Protein AF-A0A521QJ01-F1 (afdb_monomer_lite)

Radius of gyration: 30.46 Å; chains: 1; bounding box: 70×75×86 Å

Secondary structure (DSSP, 8-state):
--------HHHHHHHHHHS-HHHHHHTTTS-HHHHHHHHHHTT---PPTTHHHHHHTTPPPPPPPP----PPPPP------------------------------------------PPPP-----------PPPTT-EEEEEEEEEEEEEEEEEEE---TTTS-SSEEEEEEEEEEEEE--SGGGTT-EEEEEEEEE-HHHHHTTSSS--S-SEEEEE-TTT--EEEEEEEETTTHHHHHHHHHTT---EEEEEEE--BTTEEEEEEEEEESS-GGGGGG--

Sequence (283 aa):
MSARRELTRRALYDLVWSKPMRDAAADVGISDVGLKKRCRSQAVPVPPQGYWNKVHAGHRMPPRPPLPPQARPPTVEPSQGEEQKLKSTKLHAPATGASFTGIRAQLEGKAQRTSETSPLPKGNVRRKRKRRTAPRYAYEHYSLSIERWEWDYSFGINEWKKHFRGTYREHRALTIHGVLHRPAGLIGTRAEVSFLPSDMEGRAQRLPEPPTSIGQMWRVRREQKFEVFVSLPSDVLPSLLSMLIAEKLRFVTLDGMVLFRGRTEIRRFSFDATAYWKEELAA

Foldseek 3Di:
DDDQPPQDLVNLLCLQVVDPLQVSQVVNVHHSVVSVVVCVVQVRDHDDPCPVVCVVVVHDDDDDDDRDDDDDDDDDDDDDDDDDDDDDDDDDDDDDDDDDDDDDDDDDDDDDDDDDDDDDDDDDDPPPPPDDDFPPDAKWKWKWWFPDKDWDWDKDACPPCVVDDDGMDIWTWIKTWTATPDDPVRGRAIEIEIEGADPQPVVQVPDPHGDPFQKKWFQDPVVRHIYIYGYDHNVCVVVVVVCVVVVQFTMKMWMWHPQDPRMIGTHDMDTDNDDPVVVVVVD

pLDDT: mean 73.45, std 24.74, range [23.23, 98.12]

Structure (mmCIF, N/CA/C/O backbone):
data_AF-A0A521QJ01-F1
#
_entry.id   AF-A0A521QJ01-F1
#
loop_
_atom_site.group_PDB
_atom_site.id
_atom_site.type_symbol
_atom_site.label_atom_id
_atom_site.label_alt_id
_atom_site.label_comp_id
_atom_site.label_asym_id
_atom_site.label_entity_id
_atom_site.label_seq_id
_atom_site.pdbx_PDB_ins_code
_atom_site.Cartn_x
_atom_site.Cartn_y
_atom_site.Cartn_z
_atom_site.occupancy
_atom_site.B_iso_or_equiv
_atom_site.auth_seq_id
_atom_site.auth_comp_id
_atom_site.auth_asym_id
_atom_site.auth_atom_id
_atom_site.pdbx_PDB_model_num
ATOM 1 N N . MET A 1 1 ? 19.405 2.058 -51.618 1.00 32.94 1 MET A N 1
ATOM 2 C CA . MET A 1 1 ? 20.290 1.748 -50.469 1.00 32.94 1 MET A CA 1
ATOM 3 C C . MET A 1 1 ? 20.686 3.060 -49.808 1.00 32.94 1 MET A C 1
ATOM 5 O O . MET A 1 1 ? 21.109 3.945 -50.535 1.00 32.94 1 MET A O 1
ATOM 9 N N . SER A 1 2 ? 20.528 3.223 -48.489 1.00 34.47 2 SER A N 1
ATOM 10 C CA . SER A 1 2 ? 20.964 4.448 -47.793 1.00 34.47 2 SER A CA 1
ATOM 11 C C . SER A 1 2 ? 22.185 4.143 -46.931 1.00 34.47 2 SER A C 1
ATOM 13 O O . SER A 1 2 ? 22.132 3.261 -46.071 1.00 34.47 2 SER A O 1
ATOM 15 N N . ALA A 1 3 ? 23.302 4.821 -47.202 1.00 41.38 3 ALA A N 1
ATOM 16 C CA . ALA A 1 3 ? 24.572 4.558 -46.539 1.00 41.38 3 ALA A CA 1
ATOM 17 C C . ALA A 1 3 ? 24.481 4.882 -45.040 1.00 41.38 3 ALA A C 1
ATOM 19 O O . ALA A 1 3 ? 24.107 5.987 -44.639 1.00 41.38 3 ALA A O 1
ATOM 20 N N . ARG A 1 4 ? 24.856 3.915 -44.198 1.00 49.91 4 ARG A N 1
ATOM 21 C CA . ARG A 1 4 ? 24.824 4.034 -42.737 1.00 49.91 4 ARG A CA 1
ATOM 22 C C . ARG A 1 4 ? 25.921 4.996 -42.266 1.00 49.91 4 ARG A C 1
ATOM 24 O O . ARG A 1 4 ? 26.968 4.545 -41.824 1.00 49.91 4 ARG A O 1
ATOM 31 N N . ARG A 1 5 ? 25.690 6.316 -42.346 1.00 58.41 5 ARG A N 1
ATOM 32 C CA . ARG A 1 5 ? 26.646 7.347 -41.893 1.00 58.41 5 ARG A CA 1
ATOM 33 C C . ARG A 1 5 ? 27.141 7.031 -40.478 1.00 58.41 5 ARG A C 1
ATOM 35 O O . ARG A 1 5 ? 26.391 7.113 -39.492 1.00 58.41 5 ARG A O 1
ATOM 42 N N . GLU A 1 6 ? 28.409 6.650 -40.382 1.00 60.94 6 GLU A N 1
ATOM 43 C CA . GLU A 1 6 ? 29.095 6.372 -39.127 1.00 60.94 6 GLU A CA 1
ATOM 44 C C . GLU A 1 6 ? 29.501 7.688 -38.471 1.00 60.94 6 GLU A C 1
ATOM 46 O O . GLU A 1 6 ? 30.596 8.206 -38.658 1.00 60.94 6 GLU A O 1
ATOM 51 N N . LEU A 1 7 ? 28.568 8.272 -37.716 1.00 72.25 7 LEU A N 1
ATOM 52 C CA . LEU A 1 7 ? 28.874 9.449 -36.920 1.00 72.25 7 LEU A CA 1
ATOM 53 C C . LEU A 1 7 ? 29.855 9.068 -35.811 1.00 72.25 7 LEU A C 1
ATOM 55 O O . LEU A 1 7 ? 29.570 8.200 -34.978 1.00 72.25 7 LEU A O 1
ATOM 59 N N . THR A 1 8 ? 30.994 9.754 -35.802 1.00 79.75 8 THR A N 1
ATOM 60 C CA . THR A 1 8 ? 32.004 9.625 -34.757 1.00 79.75 8 THR A CA 1
ATOM 61 C C . THR A 1 8 ? 31.452 10.104 -33.414 1.00 79.75 8 THR A C 1
ATOM 63 O O . THR A 1 8 ? 30.556 10.950 -33.339 1.00 79.75 8 THR A O 1
ATOM 66 N N . ARG A 1 9 ? 32.028 9.594 -32.322 1.00 79.38 9 ARG A N 1
ATOM 67 C CA . ARG A 1 9 ? 31.619 9.919 -30.946 1.00 79.38 9 ARG A CA 1
ATOM 68 C C . ARG A 1 9 ? 31.583 11.422 -30.661 1.00 79.38 9 ARG A C 1
ATOM 70 O O . ARG A 1 9 ? 30.675 11.902 -29.986 1.00 79.38 9 ARG A O 1
ATOM 77 N N . ARG A 1 10 ? 32.554 12.161 -31.208 1.00 77.81 10 ARG A N 1
ATOM 78 C CA . ARG A 1 10 ? 32.639 13.622 -31.102 1.00 77.81 10 ARG A CA 1
ATOM 79 C C . ARG A 1 10 ? 31.534 14.311 -31.909 1.00 77.81 10 ARG A C 1
ATOM 81 O O . ARG A 1 10 ? 30.836 15.142 -31.347 1.00 77.81 10 ARG A O 1
ATOM 88 N N . ALA A 1 11 ? 31.283 13.885 -33.149 1.00 81.38 11 ALA A N 1
ATOM 89 C CA . ALA A 1 11 ? 30.189 14.421 -33.963 1.00 81.38 11 ALA A CA 1
ATOM 90 C C . ALA A 1 11 ? 28.804 14.191 -33.325 1.00 81.38 11 ALA A C 1
ATOM 92 O O . ALA A 1 11 ? 27.978 15.098 -33.317 1.00 81.38 11 ALA A O 1
ATOM 93 N N . LEU A 1 12 ? 28.554 13.018 -32.725 1.00 83.62 12 LEU A N 1
ATOM 94 C CA . LEU A 1 12 ? 27.314 12.750 -31.976 1.00 83.62 12 LEU A CA 1
ATOM 95 C C . LEU A 1 12 ? 27.166 13.645 -30.741 1.00 83.62 12 LEU A C 1
ATOM 97 O O . LEU A 1 12 ? 26.070 14.122 -30.449 1.00 83.62 12 LEU A O 1
ATOM 101 N N . TYR A 1 13 ? 28.263 13.871 -30.020 1.00 83.94 13 TYR A N 1
ATOM 102 C CA . TYR A 1 13 ? 28.304 14.772 -28.876 1.00 83.94 13 TYR A CA 1
ATOM 103 C C . TYR A 1 13 ? 28.041 16.223 -29.301 1.00 83.94 13 TYR A C 1
ATOM 105 O O . TYR A 1 13 ? 27.226 16.890 -28.669 1.00 83.94 13 TYR A O 1
ATOM 113 N N . ASP A 1 14 ? 28.678 16.720 -30.361 1.00 84.19 14 ASP A N 1
ATOM 114 C CA . ASP A 1 14 ? 28.492 18.093 -30.856 1.00 84.19 14 ASP A CA 1
ATOM 115 C C . ASP A 1 14 ? 27.087 18.320 -31.425 1.00 84.19 14 ASP A C 1
ATOM 117 O O . ASP A 1 14 ? 26.434 19.299 -31.064 1.00 84.19 14 ASP A O 1
ATOM 121 N N . LEU A 1 15 ? 26.545 17.360 -32.175 1.00 84.56 15 LEU A N 1
ATOM 122 C CA . LEU A 1 15 ? 25.180 17.415 -32.695 1.00 84.56 15 LEU A CA 1
ATOM 123 C C . LEU A 1 15 ? 24.130 17.529 -31.574 1.00 84.56 15 LEU A C 1
ATOM 125 O O . LEU A 1 15 ? 23.326 18.461 -31.567 1.00 84.56 15 LEU A O 1
ATOM 129 N N . VAL A 1 16 ? 24.165 16.626 -30.590 1.00 87.81 16 VAL A N 1
ATOM 130 C CA . VAL A 1 16 ? 23.157 16.536 -29.513 1.00 87.81 16 VAL A CA 1
ATOM 131 C C . VAL A 1 16 ? 23.211 17.707 -28.519 1.00 87.81 16 VAL A C 1
ATOM 133 O O . VAL A 1 16 ? 22.229 17.980 -27.823 1.00 87.81 16 VAL A O 1
ATOM 136 N N . TRP A 1 17 ? 24.334 18.426 -28.467 1.00 86.25 17 TRP A N 1
ATOM 137 C CA . TRP A 1 17 ? 24.496 19.646 -27.670 1.00 86.25 17 TRP A CA 1
ATOM 138 C C . TRP A 1 17 ? 24.389 20.943 -28.488 1.00 86.25 17 TRP A C 1
ATOM 140 O O . TRP A 1 17 ? 24.466 22.018 -27.898 1.00 86.25 17 TRP A O 1
ATOM 150 N N . SER A 1 18 ? 24.149 20.859 -29.802 1.00 83.75 18 SER A N 1
ATOM 151 C CA . SER A 1 18 ? 23.875 22.023 -30.662 1.00 83.75 18 SER A CA 1
ATOM 152 C C . SER A 1 18 ? 22.388 22.379 -30.762 1.00 83.75 18 SER A C 1
ATOM 154 O O . SER A 1 18 ? 22.057 23.555 -30.891 1.00 83.75 18 SER A O 1
ATOM 156 N N . LYS A 1 19 ? 21.492 21.382 -30.706 1.00 86.50 19 LYS A N 1
ATOM 157 C CA . LYS A 1 19 ? 20.053 21.555 -30.961 1.00 86.50 19 LYS A CA 1
ATOM 158 C C . LYS A 1 19 ? 19.184 20.515 -30.223 1.00 86.50 19 LYS A C 1
ATOM 160 O O . LYS A 1 19 ? 19.721 19.527 -29.707 1.00 86.50 19 LYS A O 1
ATOM 165 N N . PRO A 1 20 ? 17.850 20.696 -30.155 1.00 89.50 20 PRO A N 1
ATOM 166 C CA . PRO A 1 20 ? 16.931 19.710 -29.589 1.00 89.50 20 PRO A CA 1
ATOM 167 C C . PRO A 1 20 ? 17.065 18.308 -30.203 1.00 89.50 20 PRO A C 1
ATOM 169 O O . PRO A 1 20 ? 17.304 18.139 -31.393 1.00 89.50 20 PRO A O 1
ATOM 172 N N . MET A 1 21 ? 16.847 17.274 -29.380 1.00 86.25 21 MET A N 1
ATOM 173 C CA . MET A 1 21 ? 17.042 15.863 -29.764 1.00 86.25 21 MET A CA 1
ATOM 174 C C . MET A 1 21 ? 16.184 15.418 -30.963 1.00 86.25 21 MET A C 1
ATOM 176 O O . MET A 1 21 ? 16.574 14.497 -31.671 1.00 86.25 21 MET A O 1
ATOM 180 N N . ARG A 1 22 ? 15.020 16.046 -31.184 1.00 86.44 22 ARG A N 1
ATOM 181 C CA . ARG A 1 22 ? 14.149 15.758 -32.337 1.00 86.44 22 ARG A CA 1
ATOM 182 C C . ARG A 1 22 ? 14.795 16.225 -33.638 1.00 86.44 22 ARG A C 1
ATOM 184 O O . ARG A 1 22 ? 14.942 15.431 -34.560 1.00 86.44 22 ARG A O 1
ATOM 191 N N . ASP A 1 23 ? 15.254 17.468 -33.655 1.00 85.75 23 ASP A N 1
ATOM 192 C CA . ASP A 1 23 ? 15.875 18.102 -34.818 1.00 85.75 23 ASP A CA 1
ATOM 193 C C . ASP A 1 23 ? 17.217 17.420 -35.131 1.00 85.75 23 ASP A C 1
ATOM 195 O O . ASP A 1 23 ? 17.467 17.017 -36.263 1.00 85.75 23 ASP A O 1
ATOM 199 N N . ALA A 1 24 ? 18.015 17.150 -34.090 1.00 87.88 24 ALA A N 1
ATOM 200 C CA . ALA A 1 24 ? 19.264 16.389 -34.183 1.00 87.88 24 ALA A CA 1
ATOM 201 C C . ALA A 1 24 ? 19.074 14.965 -34.740 1.00 87.88 24 ALA A C 1
ATOM 203 O O . ALA A 1 24 ? 19.982 14.411 -35.356 1.00 87.88 24 ALA A O 1
ATOM 204 N N . ALA A 1 25 ? 17.919 14.339 -34.502 1.00 86.44 25 ALA A N 1
ATOM 205 C CA . ALA A 1 25 ? 17.610 13.020 -35.044 1.00 86.44 25 ALA A CA 1
ATOM 206 C C . ALA A 1 25 ? 17.149 13.105 -36.511 1.00 86.44 25 ALA A C 1
ATOM 208 O O . ALA A 1 25 ? 17.557 12.271 -37.325 1.00 86.44 25 ALA A O 1
ATOM 209 N N . ALA A 1 26 ? 16.392 14.153 -36.861 1.00 86.31 26 ALA A N 1
ATOM 210 C CA . ALA A 1 26 ? 15.962 14.439 -38.227 1.00 86.31 26 ALA A CA 1
ATOM 211 C C . ALA A 1 26 ? 17.152 14.663 -39.181 1.00 86.31 26 ALA A C 1
ATOM 213 O O . ALA A 1 26 ? 17.181 14.041 -40.242 1.00 86.31 26 ALA A O 1
ATOM 214 N N . ASP A 1 27 ? 18.178 15.430 -38.779 1.00 81.31 27 ASP A N 1
ATOM 215 C CA . ASP A 1 27 ? 19.396 15.657 -39.591 1.00 81.31 27 ASP A CA 1
ATOM 216 C C . ASP A 1 27 ? 20.128 14.356 -39.984 1.00 81.31 27 ASP A C 1
ATOM 218 O O . ASP A 1 27 ? 20.862 14.298 -40.972 1.00 81.31 27 ASP A O 1
ATOM 222 N N . VAL A 1 28 ? 19.979 13.313 -39.162 1.00 83.44 28 VAL A N 1
ATOM 223 C CA . VAL A 1 28 ? 20.671 12.022 -39.292 1.00 83.44 28 VAL A CA 1
ATOM 224 C C . VAL A 1 28 ? 19.745 10.951 -39.888 1.00 83.44 28 VAL A C 1
ATOM 226 O O . VAL A 1 28 ? 20.175 9.819 -40.108 1.00 83.44 28 VAL A O 1
ATOM 229 N N . GLY A 1 29 ? 18.482 11.289 -40.174 1.00 80.81 29 GLY A N 1
ATOM 230 C CA . GLY A 1 29 ? 17.493 10.363 -40.730 1.00 80.81 29 GLY A CA 1
ATOM 231 C C . GLY A 1 29 ? 17.123 9.215 -39.784 1.00 80.81 29 GLY A C 1
ATOM 232 O O . GLY A 1 29 ? 16.836 8.111 -40.243 1.00 80.81 29 GLY A O 1
ATOM 233 N N . ILE A 1 30 ? 17.168 9.440 -38.466 1.00 86.31 30 ILE A N 1
ATOM 234 C CA . ILE A 1 30 ? 16.840 8.432 -37.443 1.00 86.31 30 ILE A CA 1
ATOM 235 C C . ILE A 1 30 ? 15.797 8.964 -36.457 1.00 86.31 30 ILE A C 1
ATOM 237 O O . ILE A 1 30 ? 15.579 10.165 -36.347 1.00 86.31 30 ILE A O 1
ATOM 241 N N . SER A 1 31 ? 15.150 8.073 -35.704 1.00 83.94 31 SER A N 1
ATOM 242 C CA . SER A 1 31 ? 14.265 8.489 -34.610 1.00 83.94 31 SER A CA 1
ATOM 243 C C . SER A 1 31 ? 15.055 9.033 -33.416 1.00 83.94 31 SER A C 1
ATOM 245 O O . SER A 1 31 ? 16.203 8.648 -33.178 1.00 83.94 31 SER A O 1
ATOM 247 N N . ASP A 1 32 ? 14.416 9.877 -32.608 1.00 81.44 32 ASP A N 1
ATOM 248 C CA . ASP A 1 32 ? 14.954 10.411 -31.350 1.00 81.44 32 ASP A CA 1
ATOM 249 C C . ASP A 1 32 ? 15.365 9.297 -30.363 1.00 81.44 32 ASP A C 1
ATOM 251 O O . ASP A 1 32 ? 16.429 9.355 -29.738 1.00 81.44 32 ASP A O 1
ATOM 255 N N . VAL A 1 33 ? 14.579 8.219 -30.287 1.00 84.69 33 VAL A N 1
ATOM 256 C CA . VAL A 1 33 ? 14.914 6.988 -29.552 1.00 84.69 33 VAL A CA 1
ATOM 257 C C . VAL A 1 33 ? 16.146 6.294 -30.151 1.00 84.69 33 VAL A C 1
ATOM 259 O O . VAL A 1 33 ? 16.993 5.797 -29.403 1.00 84.69 33 VAL A O 1
ATOM 262 N N . GLY A 1 34 ? 16.276 6.270 -31.481 1.00 84.56 34 GLY A N 1
ATOM 263 C CA . GLY A 1 34 ? 17.439 5.728 -32.191 1.00 84.56 34 GLY A CA 1
ATOM 264 C C . GLY A 1 34 ? 18.722 6.511 -31.901 1.00 84.56 34 GLY A C 1
ATOM 265 O O . GLY A 1 34 ? 19.734 5.913 -31.525 1.00 84.56 34 GLY A O 1
ATOM 266 N N . LEU A 1 35 ? 18.665 7.844 -31.976 1.00 86.38 35 LEU A N 1
ATOM 267 C CA . LEU A 1 35 ? 19.782 8.729 -31.634 1.00 86.38 35 LEU A CA 1
ATOM 268 C C . LEU A 1 35 ? 20.199 8.546 -30.168 1.00 86.38 35 LEU A C 1
ATOM 270 O O . LEU A 1 35 ? 21.376 8.318 -29.883 1.00 86.38 35 LEU A O 1
ATOM 274 N N . LYS A 1 36 ? 19.234 8.509 -29.238 1.00 85.75 36 LYS A N 1
ATOM 275 C CA . LYS A 1 36 ? 19.495 8.276 -27.807 1.00 85.75 36 LYS A CA 1
ATOM 276 C C . LYS A 1 36 ? 20.161 6.919 -27.533 1.00 85.75 36 LYS A C 1
ATOM 278 O O . LYS A 1 36 ? 21.068 6.848 -26.700 1.00 85.75 36 LYS A O 1
ATOM 283 N N . LYS A 1 37 ? 19.765 5.851 -28.242 1.00 85.88 37 LYS A N 1
ATOM 284 C CA . LYS A 1 37 ? 20.451 4.543 -28.185 1.00 85.88 37 LYS A CA 1
ATOM 285 C C . LYS A 1 37 ? 21.896 4.643 -28.690 1.00 85.88 37 LYS A C 1
ATOM 287 O O . LYS A 1 37 ? 22.790 4.107 -28.037 1.00 85.88 37 LYS A O 1
ATOM 292 N N . ARG A 1 38 ? 22.139 5.361 -29.794 1.00 84.81 38 ARG A N 1
ATOM 293 C CA . ARG A 1 38 ? 23.482 5.551 -30.375 1.00 84.81 38 ARG A CA 1
ATOM 294 C C . ARG A 1 38 ? 24.412 6.321 -29.430 1.00 84.81 38 ARG A C 1
ATOM 296 O O . ARG A 1 38 ? 25.532 5.875 -29.196 1.00 84.81 38 ARG A O 1
ATOM 303 N N . CYS A 1 39 ? 23.927 7.397 -28.804 1.00 85.75 39 CYS A N 1
ATOM 304 C CA . CYS A 1 39 ? 24.674 8.137 -27.781 1.00 85.75 39 CYS A CA 1
ATOM 305 C C . CYS A 1 39 ? 25.022 7.261 -26.568 1.00 85.75 39 CYS A C 1
ATOM 307 O O . CYS A 1 39 ? 26.171 7.266 -26.128 1.00 85.75 39 CYS A O 1
ATOM 309 N N . ARG A 1 40 ? 24.071 6.455 -26.066 1.00 85.00 40 ARG A N 1
ATOM 310 C CA . ARG A 1 40 ? 24.327 5.508 -24.964 1.00 85.00 40 ARG A CA 1
ATOM 311 C C . ARG A 1 40 ? 25.387 4.469 -25.341 1.00 85.00 40 ARG A C 1
ATOM 313 O O . ARG A 1 40 ? 26.300 4.240 -24.557 1.00 85.00 40 ARG A O 1
ATOM 320 N N . SER A 1 41 ? 25.293 3.886 -26.539 1.00 80.12 41 SER A N 1
ATOM 321 C CA . SER A 1 41 ? 26.243 2.881 -27.039 1.00 80.12 41 SER A CA 1
ATOM 322 C C . SER A 1 41 ? 27.674 3.403 -27.178 1.00 80.12 41 SER A C 1
ATOM 324 O O . SER A 1 41 ? 28.606 2.610 -27.141 1.00 80.12 41 SER A O 1
ATOM 326 N N . GLN A 1 42 ? 27.854 4.714 -27.356 1.00 81.19 42 GLN A N 1
ATOM 327 C CA . GLN A 1 42 ? 29.166 5.352 -27.455 1.00 81.19 42 GLN A CA 1
ATOM 328 C C . GLN A 1 42 ? 29.526 6.169 -26.201 1.00 81.19 42 GLN A C 1
ATOM 330 O O . GLN A 1 42 ? 30.414 7.014 -26.271 1.00 81.19 42 GLN A O 1
ATOM 335 N N . ALA A 1 43 ? 28.843 5.971 -25.066 1.00 81.75 43 ALA A N 1
ATOM 336 C CA . ALA A 1 43 ? 29.071 6.718 -23.821 1.00 81.75 43 ALA A CA 1
ATOM 337 C C . ALA A 1 43 ? 29.154 8.252 -24.027 1.00 81.75 43 ALA A C 1
ATOM 339 O O . ALA A 1 43 ? 30.054 8.920 -23.512 1.00 81.75 43 ALA A O 1
ATOM 340 N N . VAL A 1 44 ? 28.252 8.805 -24.843 1.00 84.50 44 VAL A N 1
ATOM 341 C CA . VAL A 1 44 ? 28.119 10.247 -25.093 1.00 84.50 44 VAL A CA 1
ATOM 342 C C . VAL A 1 44 ? 27.109 10.830 -24.097 1.00 84.50 44 VAL A C 1
ATOM 344 O O . VAL A 1 44 ? 25.961 10.373 -24.086 1.00 84.50 44 VAL A O 1
ATOM 347 N N . PRO A 1 45 ? 27.479 11.834 -23.277 1.00 82.44 45 PRO A N 1
ATOM 348 C CA . PRO A 1 45 ? 26.533 12.492 -22.385 1.00 82.44 45 PRO A CA 1
ATOM 349 C C . PRO A 1 45 ? 25.498 13.265 -23.208 1.00 82.44 45 PRO A C 1
ATOM 351 O O . PRO A 1 45 ? 25.844 13.961 -24.162 1.00 82.44 45 PRO A O 1
ATOM 354 N N . VAL A 1 46 ? 24.225 13.159 -22.827 1.00 88.06 46 VAL A N 1
ATOM 355 C CA . VAL A 1 46 ? 23.098 13.836 -23.489 1.00 88.06 46 VAL A CA 1
ATOM 356 C C . VAL A 1 46 ? 22.485 14.881 -22.549 1.00 88.06 46 VAL A C 1
ATOM 358 O O . VAL A 1 46 ? 22.494 14.667 -21.333 1.00 88.06 46 VAL A O 1
ATOM 361 N N . PRO A 1 47 ? 21.941 16.000 -23.061 1.00 83.50 47 PRO A N 1
ATOM 362 C CA . PRO A 1 47 ? 21.327 17.015 -22.218 1.00 83.50 47 PRO A CA 1
ATOM 363 C C . PRO A 1 47 ? 20.085 16.456 -21.494 1.00 83.50 47 PRO A C 1
ATOM 365 O O . PRO A 1 47 ? 19.345 15.645 -22.065 1.00 83.50 47 PRO A O 1
ATOM 368 N N . PRO A 1 48 ? 19.824 16.873 -20.239 1.00 79.62 48 PRO A N 1
ATOM 369 C CA . PRO A 1 48 ? 18.686 16.385 -19.466 1.00 79.62 48 PRO A CA 1
ATOM 370 C C . PRO A 1 48 ? 17.344 16.800 -20.087 1.00 79.62 48 PRO A C 1
ATOM 372 O O . PRO A 1 48 ? 17.246 17.772 -20.839 1.00 79.62 48 PRO A O 1
ATOM 375 N N . GLN A 1 49 ? 16.272 16.079 -19.748 1.00 73.94 49 GLN A N 1
ATOM 376 C CA . GLN A 1 49 ? 14.939 16.369 -20.279 1.00 73.94 49 GLN A CA 1
ATOM 377 C C . GLN A 1 49 ? 14.510 17.808 -19.938 1.00 73.94 49 GLN A C 1
ATOM 379 O O . GLN A 1 49 ? 14.590 18.248 -18.791 1.00 73.94 49 GLN A O 1
ATOM 384 N N . GLY A 1 50 ? 14.075 18.555 -20.957 1.00 77.81 50 GLY A N 1
ATOM 385 C CA . GLY A 1 50 ? 13.718 19.969 -20.825 1.00 77.81 50 GLY A CA 1
ATOM 386 C C . GLY A 1 50 ? 14.904 20.940 -20.743 1.00 77.81 50 GLY A C 1
ATOM 387 O O . GLY A 1 50 ? 14.670 22.117 -20.485 1.00 77.81 50 GLY A O 1
ATOM 388 N N . TYR A 1 51 ? 16.150 20.500 -20.973 1.00 85.00 51 TYR A N 1
ATOM 389 C CA . TYR A 1 51 ? 17.314 21.391 -21.102 1.00 85.00 51 TYR A CA 1
ATOM 390 C C . TYR A 1 51 ? 17.070 22.468 -22.166 1.00 85.00 51 TYR A C 1
ATOM 392 O O . TYR A 1 51 ? 17.082 23.655 -21.857 1.00 85.00 51 TYR A O 1
ATOM 400 N N . TRP A 1 52 ? 16.737 22.050 -23.390 1.00 83.75 52 TRP A N 1
ATOM 401 C CA . TRP A 1 52 ? 16.461 22.965 -24.498 1.00 83.75 52 TRP A CA 1
ATOM 402 C C . TRP A 1 52 ? 15.246 23.860 -24.247 1.00 83.75 52 TRP A C 1
ATOM 404 O O . TRP A 1 52 ? 15.312 25.050 -24.522 1.00 83.75 52 TRP A O 1
ATOM 414 N N . ASN A 1 53 ? 14.186 23.354 -23.608 1.00 83.62 53 ASN A N 1
ATOM 415 C CA . ASN A 1 53 ? 13.035 24.178 -23.218 1.00 83.62 53 ASN A CA 1
ATOM 416 C C . ASN A 1 53 ? 13.442 25.329 -22.278 1.00 83.62 53 ASN A C 1
ATOM 418 O O . ASN A 1 53 ? 12.870 26.411 -22.357 1.00 83.62 53 ASN A O 1
ATOM 422 N N . LYS A 1 54 ? 14.433 25.116 -21.399 1.00 80.38 54 LYS A N 1
ATOM 423 C CA . LYS A 1 54 ? 14.974 26.167 -20.521 1.00 80.38 54 LYS A CA 1
ATOM 424 C C . LYS A 1 54 ? 15.869 27.149 -21.280 1.00 80.38 54 LYS A C 1
ATOM 426 O O . LYS A 1 54 ? 15.782 28.342 -21.009 1.00 80.38 54 LYS A O 1
ATOM 431 N N . VAL A 1 55 ? 16.666 26.668 -22.238 1.00 81.19 55 VAL A N 1
ATOM 432 C CA . VAL A 1 55 ? 17.474 27.519 -23.133 1.00 81.19 55 VAL A CA 1
ATOM 433 C C . VAL A 1 55 ? 16.572 28.427 -23.979 1.00 81.19 55 VAL A C 1
ATOM 435 O O . VAL A 1 55 ? 16.767 29.637 -23.976 1.00 81.19 55 VAL A O 1
ATOM 438 N N . HIS A 1 56 ? 15.528 27.883 -24.616 1.00 82.69 56 HIS A N 1
ATOM 439 C CA . HIS A 1 56 ? 14.541 28.671 -25.370 1.00 82.69 56 HIS A CA 1
ATOM 440 C C . HIS A 1 56 ? 13.742 29.644 -24.484 1.00 82.69 56 HIS A C 1
ATOM 442 O O . HIS A 1 56 ? 13.351 30.706 -24.950 1.00 82.69 56 HIS A O 1
ATOM 448 N N . ALA A 1 57 ? 13.547 29.328 -23.198 1.00 81.19 57 ALA A N 1
ATOM 449 C CA . ALA A 1 57 ? 12.960 30.238 -22.210 1.00 81.19 57 ALA A CA 1
ATOM 450 C C . ALA A 1 57 ? 13.955 31.282 -21.643 1.00 81.19 57 ALA A C 1
ATOM 452 O O . ALA A 1 57 ? 13.653 31.938 -20.647 1.00 81.19 57 ALA A O 1
ATOM 453 N N . GLY A 1 58 ? 15.150 31.425 -22.230 1.00 78.38 58 GLY A N 1
ATOM 454 C CA . GLY A 1 58 ? 16.147 32.429 -21.843 1.00 78.38 58 GLY A CA 1
ATOM 455 C C . GLY A 1 58 ? 16.898 32.137 -20.538 1.00 78.38 58 GLY A C 1
ATOM 456 O O . GLY A 1 58 ? 17.598 33.009 -20.021 1.00 78.38 58 GLY A O 1
ATOM 457 N N . HIS A 1 59 ? 16.783 30.933 -19.970 1.00 77.38 59 HIS A N 1
ATOM 458 C CA . HIS A 1 59 ? 17.508 30.581 -18.750 1.00 77.38 59 HIS A CA 1
ATOM 459 C C . HIS A 1 59 ? 18.969 30.217 -19.043 1.00 77.38 59 HIS A C 1
ATOM 461 O O . HIS A 1 59 ? 19.256 29.351 -19.871 1.00 77.38 59 HIS A O 1
ATOM 467 N N . ARG A 1 60 ? 19.901 30.801 -18.274 1.00 69.38 60 ARG A N 1
ATOM 468 C CA . ARG A 1 60 ? 21.299 30.348 -18.238 1.00 69.38 60 ARG A CA 1
ATOM 469 C C . ARG A 1 60 ? 21.359 28.931 -17.661 1.00 69.38 60 ARG A C 1
ATOM 471 O O . ARG A 1 60 ? 21.000 28.714 -16.505 1.00 69.38 60 ARG A O 1
ATOM 478 N N . MET A 1 61 ? 21.801 27.980 -18.475 1.00 74.56 61 MET A N 1
ATOM 479 C CA . MET A 1 61 ? 21.994 26.583 -18.083 1.00 74.56 61 MET A CA 1
ATOM 480 C C . MET A 1 61 ? 23.448 26.330 -17.646 1.00 74.56 61 MET A C 1
ATOM 482 O O . MET A 1 61 ? 24.340 27.061 -18.077 1.00 74.56 61 MET A O 1
ATOM 486 N N . PRO A 1 62 ? 23.706 25.319 -16.790 1.00 68.56 62 PRO A N 1
ATOM 487 C CA . PRO A 1 62 ? 25.067 24.919 -16.436 1.00 68.56 62 PRO A CA 1
ATOM 488 C C . PRO A 1 62 ? 25.877 24.516 -17.681 1.00 68.56 62 PRO A C 1
ATOM 490 O O . PRO A 1 62 ? 25.288 24.052 -18.663 1.00 68.56 62 PRO A O 1
ATOM 493 N N . PRO A 1 63 ? 27.214 24.671 -17.645 1.00 66.50 63 PRO A N 1
ATOM 494 C CA . PRO A 1 63 ? 28.073 24.386 -18.784 1.00 66.50 63 PRO A CA 1
ATOM 495 C C . PRO A 1 63 ? 27.987 22.920 -19.222 1.00 66.50 63 PRO A C 1
ATOM 497 O O . PRO A 1 63 ? 27.746 22.007 -18.428 1.00 66.50 63 PRO A O 1
ATOM 500 N N . ARG A 1 64 ? 28.214 22.715 -20.519 1.00 77.50 64 ARG A N 1
ATOM 501 C CA . ARG A 1 64 ? 28.246 21.409 -21.179 1.00 77.50 64 ARG A CA 1
ATOM 502 C C . ARG A 1 64 ? 29.299 20.499 -20.509 1.00 77.50 64 ARG A C 1
ATOM 504 O O . ARG A 1 64 ? 30.467 20.886 -20.478 1.00 77.50 64 ARG A O 1
ATOM 511 N N . PRO A 1 65 ? 28.931 19.311 -19.990 1.00 73.81 65 PRO A N 1
ATOM 512 C CA . PRO A 1 65 ? 29.877 18.410 -19.337 1.00 73.81 65 PRO A CA 1
ATOM 513 C C . PRO A 1 65 ? 30.854 17.835 -20.374 1.00 73.81 65 PRO A C 1
ATOM 515 O O . PRO A 1 65 ? 30.391 17.405 -21.433 1.00 73.81 65 PRO A O 1
ATOM 518 N N . PRO A 1 66 ? 32.172 17.799 -20.099 1.00 72.81 66 PRO A N 1
ATOM 519 C CA . PRO A 1 66 ? 33.169 17.341 -21.063 1.00 72.81 66 PRO A CA 1
ATOM 520 C C . PRO A 1 66 ? 32.928 15.886 -21.485 1.00 72.81 66 PRO A C 1
ATOM 522 O O . PRO A 1 66 ? 32.417 15.073 -20.715 1.00 72.81 66 PRO A O 1
ATOM 525 N N . LEU A 1 67 ? 33.317 15.549 -22.718 1.00 71.75 67 LEU A N 1
ATOM 526 C CA . LEU A 1 67 ? 33.201 14.190 -23.245 1.00 71.75 67 LEU A CA 1
ATOM 527 C C . LEU A 1 67 ? 34.152 13.261 -22.461 1.00 71.75 67 LEU A C 1
ATOM 529 O O . LEU A 1 67 ? 35.366 13.440 -22.573 1.00 71.75 67 LEU A O 1
ATOM 533 N N . PRO A 1 68 ? 33.656 12.276 -21.684 1.00 70.31 68 PRO A N 1
ATOM 534 C CA . PRO A 1 68 ? 34.526 11.421 -20.877 1.00 70.31 68 PRO A CA 1
ATOM 535 C C . PRO A 1 68 ? 35.416 10.550 -21.778 1.00 70.31 68 PRO A C 1
ATOM 537 O O . PRO A 1 68 ? 34.954 10.154 -22.851 1.00 70.31 68 PRO A O 1
ATOM 540 N N . PRO A 1 69 ? 36.657 10.203 -21.391 1.00 60.41 69 PRO A N 1
ATOM 541 C CA . PRO A 1 69 ? 37.515 9.311 -22.178 1.00 60.41 69 PRO A CA 1
ATOM 542 C C . PRO A 1 69 ? 36.850 7.944 -22.433 1.00 60.41 69 PRO A C 1
ATOM 544 O O . PRO A 1 69 ? 35.941 7.534 -21.710 1.00 60.41 69 PRO A O 1
ATOM 547 N N . GLN A 1 70 ? 37.245 7.251 -23.507 1.00 59.19 70 GLN A N 1
ATOM 548 C CA . GLN A 1 70 ? 36.711 5.916 -23.802 1.00 59.19 70 GLN A CA 1
ATOM 549 C C . GLN A 1 70 ? 37.306 4.892 -22.828 1.00 59.19 70 GLN A C 1
ATOM 551 O O . GLN A 1 70 ? 38.461 4.504 -22.974 1.00 59.19 70 GLN A O 1
ATOM 556 N N . ALA A 1 71 ? 36.503 4.400 -21.886 1.00 52.19 71 ALA A N 1
ATOM 557 C CA . ALA A 1 71 ? 36.783 3.116 -21.258 1.00 52.19 71 ALA A CA 1
ATOM 558 C C . ALA A 1 71 ? 36.470 2.003 -22.273 1.00 52.19 71 ALA A C 1
ATOM 560 O O . ALA A 1 71 ? 35.343 1.924 -22.773 1.00 52.19 71 ALA A O 1
ATOM 561 N N . ARG A 1 72 ? 37.453 1.151 -22.593 1.00 38.09 72 ARG A N 1
ATOM 562 C CA . ARG A 1 72 ? 37.179 -0.127 -23.272 1.00 38.09 72 ARG A CA 1
ATOM 563 C C . ARG A 1 72 ? 36.283 -0.976 -22.354 1.00 38.09 72 ARG A C 1
ATOM 565 O O . ARG A 1 72 ? 36.536 -0.994 -21.150 1.00 38.09 72 ARG A O 1
ATOM 572 N N . PRO A 1 73 ? 35.267 -1.683 -22.879 1.00 38.88 73 PRO A N 1
ATOM 573 C CA . PRO A 1 73 ? 34.615 -2.731 -22.104 1.00 38.88 73 PRO A CA 1
ATOM 574 C C . PRO A 1 73 ? 35.638 -3.844 -21.807 1.00 38.88 73 PRO A C 1
ATOM 576 O O . PRO A 1 73 ? 36.503 -4.095 -22.653 1.00 38.88 73 PRO A O 1
ATOM 579 N N . PRO A 1 74 ? 35.572 -4.507 -20.640 1.00 35.50 74 PRO A N 1
ATOM 580 C CA . PRO A 1 74 ? 36.428 -5.652 -20.363 1.00 35.50 74 PRO A CA 1
ATOM 581 C C . PRO A 1 74 ? 36.065 -6.808 -21.300 1.00 35.50 74 PRO A C 1
ATOM 583 O O . PRO A 1 74 ? 34.903 -7.213 -21.378 1.00 35.50 74 PRO A O 1
ATOM 586 N N . THR A 1 75 ? 37.062 -7.337 -22.007 1.00 34.94 75 THR A N 1
ATOM 587 C CA . THR A 1 75 ? 36.949 -8.625 -22.696 1.00 34.94 75 THR A CA 1
ATOM 588 C C . THR A 1 75 ? 36.840 -9.720 -21.640 1.00 34.94 75 THR A C 1
ATOM 590 O O . THR A 1 75 ? 37.679 -9.787 -20.743 1.00 34.94 75 THR A O 1
ATOM 593 N N . VAL A 1 76 ? 35.814 -10.563 -21.740 1.00 41.09 76 VAL A N 1
ATOM 594 C CA . VAL A 1 76 ? 35.679 -11.771 -20.921 1.00 41.09 76 VAL A CA 1
ATOM 595 C C . VAL A 1 76 ? 36.258 -12.934 -21.722 1.00 41.09 76 VAL A C 1
ATOM 597 O O . VAL A 1 76 ? 35.685 -13.310 -22.737 1.00 41.09 76 VAL A O 1
ATOM 600 N N . GLU A 1 77 ? 37.380 -13.473 -21.257 1.00 29.31 77 GLU A N 1
ATOM 601 C CA . GLU A 1 77 ? 38.025 -14.711 -21.721 1.00 29.31 77 GLU A CA 1
ATOM 602 C C . GLU A 1 77 ? 38.381 -15.551 -20.468 1.00 29.31 77 GLU A C 1
ATOM 604 O O . GLU A 1 77 ? 38.474 -14.980 -19.373 1.00 29.31 77 GLU A O 1
ATOM 609 N N . PRO A 1 78 ? 38.474 -16.890 -20.567 1.00 31.36 78 PRO A N 1
ATOM 610 C CA . PRO A 1 78 ? 38.262 -17.780 -19.425 1.00 31.36 78 PRO A CA 1
ATOM 611 C C . PRO A 1 78 ? 39.500 -18.062 -18.554 1.00 31.36 78 PRO A C 1
ATOM 613 O O . PRO A 1 78 ? 40.641 -17.746 -18.873 1.00 31.36 78 PRO A O 1
ATOM 616 N N . SER A 1 79 ? 39.220 -18.701 -17.420 1.00 37.06 79 SER A N 1
ATOM 617 C CA . SER A 1 79 ? 40.130 -19.071 -16.332 1.00 37.06 79 SER A CA 1
ATOM 618 C C . SER A 1 79 ? 41.303 -19.986 -16.710 1.00 37.06 79 SER A C 1
ATOM 620 O O . SER A 1 79 ? 41.066 -21.095 -17.189 1.00 37.06 79 SER A O 1
ATOM 622 N N . GLN A 1 80 ? 42.515 -19.612 -16.285 1.00 27.02 80 GLN A N 1
ATOM 623 C CA . GLN A 1 80 ? 43.538 -20.508 -15.709 1.00 27.02 80 GLN A CA 1
ATOM 624 C C . GLN A 1 80 ? 44.231 -19.778 -14.533 1.00 27.02 80 GLN A C 1
ATOM 626 O O . GLN A 1 80 ? 44.164 -18.549 -14.461 1.00 27.02 80 GLN A O 1
ATOM 631 N N . GLY A 1 81 ? 44.765 -20.519 -13.554 1.00 24.97 81 GLY A N 1
ATOM 632 C CA . GLY A 1 81 ? 45.144 -19.990 -12.231 1.00 24.97 81 GLY A CA 1
ATOM 633 C C . GLY A 1 81 ? 46.650 -19.893 -11.952 1.00 24.97 81 GLY A C 1
ATOM 634 O O . GLY A 1 81 ? 47.452 -20.144 -12.841 1.00 24.97 81 GLY A O 1
ATOM 635 N N . GLU A 1 82 ? 46.966 -19.594 -10.679 1.00 27.42 82 GLU A N 1
ATOM 636 C CA . GLU A 1 82 ? 48.294 -19.694 -10.021 1.00 27.42 82 GLU A CA 1
ATOM 637 C C . GLU A 1 82 ? 49.406 -18.735 -10.541 1.00 27.42 82 GLU A C 1
ATOM 639 O O . GLU A 1 82 ? 49.448 -18.371 -11.707 1.00 27.42 82 GLU A O 1
ATOM 644 N N . GLU A 1 83 ? 50.355 -18.220 -9.744 1.00 27.92 83 GLU A N 1
ATOM 645 C CA . GLU A 1 83 ? 50.436 -18.036 -8.285 1.00 27.92 83 GLU A CA 1
ATOM 646 C C . GLU A 1 83 ? 51.503 -16.960 -7.918 1.00 27.92 83 GLU A C 1
ATOM 648 O O . GLU A 1 83 ? 52.445 -16.719 -8.663 1.00 27.92 83 GLU A O 1
ATOM 653 N N . GLN A 1 84 ? 51.398 -16.413 -6.699 1.00 30.55 84 GLN A N 1
ATOM 654 C CA . GLN A 1 84 ? 52.489 -15.916 -5.828 1.00 30.55 84 GLN A CA 1
ATOM 655 C C . GLN A 1 84 ? 53.320 -14.617 -6.070 1.00 30.55 84 GLN A C 1
ATOM 657 O O . GLN A 1 84 ? 53.969 -14.376 -7.079 1.00 30.55 84 GLN A O 1
ATOM 662 N N . LYS A 1 85 ? 53.467 -13.937 -4.913 1.00 26.23 85 LYS A N 1
ATOM 663 C CA . LYS A 1 85 ? 54.508 -13.015 -4.389 1.00 26.23 85 LYS A CA 1
ATOM 664 C C . LYS A 1 85 ? 54.466 -11.506 -4.755 1.00 26.23 85 LYS A C 1
ATOM 666 O O . LYS A 1 85 ? 54.572 -11.147 -5.913 1.00 26.23 85 LYS A O 1
ATOM 671 N N . LEU A 1 86 ? 54.208 -10.556 -3.823 1.00 31.25 86 LEU A N 1
ATOM 672 C CA . LEU A 1 86 ? 54.906 -10.157 -2.557 1.00 31.25 86 LEU A CA 1
ATOM 673 C C . LEU A 1 86 ? 56.086 -9.188 -2.877 1.00 31.25 86 LEU A C 1
ATOM 675 O O . LEU A 1 86 ? 56.920 -9.552 -3.688 1.00 31.25 86 LEU A O 1
ATOM 679 N N . LYS A 1 87 ? 56.264 -7.972 -2.310 1.00 29.42 87 LYS A N 1
ATOM 680 C CA . LYS A 1 87 ? 55.950 -7.434 -0.958 1.00 29.42 87 LYS A CA 1
ATOM 681 C C . LYS A 1 87 ? 56.033 -5.883 -0.893 1.00 29.42 87 LYS A C 1
ATOM 683 O O . LYS A 1 87 ? 56.736 -5.287 -1.694 1.00 29.42 87 LYS A O 1
ATOM 688 N N . SER A 1 88 ? 55.532 -5.316 0.220 1.00 29.73 88 SER A N 1
ATOM 689 C CA . SER A 1 88 ? 55.903 -4.003 0.822 1.00 29.73 88 SER A CA 1
ATOM 690 C C . SER A 1 88 ? 55.329 -2.731 0.158 1.00 29.73 88 SER A C 1
ATOM 692 O O . SER A 1 88 ? 55.169 -2.692 -1.051 1.00 29.73 88 SER A O 1
ATOM 694 N N . THR A 1 89 ? 54.947 -1.660 0.874 1.00 28.30 89 THR A N 1
ATOM 695 C CA . THR A 1 89 ? 55.186 -1.233 2.282 1.00 28.30 89 THR A CA 1
ATOM 696 C C . THR A 1 89 ? 53.876 -0.582 2.800 1.00 28.30 89 THR A C 1
ATOM 698 O O . THR A 1 89 ? 53.293 0.217 2.079 1.00 28.30 89 THR A O 1
ATOM 701 N N . LYS A 1 90 ? 53.221 -1.038 3.890 1.00 30.14 90 LYS A N 1
ATOM 702 C CA . LYS A 1 90 ? 53.355 -0.568 5.303 1.00 30.14 90 LYS A CA 1
ATOM 703 C C . LYS A 1 90 ? 53.398 0.976 5.459 1.00 30.14 90 LYS A C 1
ATOM 705 O O . LYS A 1 90 ? 54.090 1.611 4.685 1.00 30.14 90 LYS A O 1
ATOM 710 N N . LEU A 1 91 ? 52.838 1.668 6.463 1.00 30.30 91 LEU A N 1
ATOM 711 C CA . LEU A 1 91 ? 51.843 1.470 7.554 1.00 30.30 91 LEU A CA 1
ATOM 712 C C . LEU A 1 91 ? 51.585 2.908 8.144 1.00 30.30 91 LEU A C 1
ATOM 714 O O . LEU A 1 91 ? 52.327 3.812 7.775 1.00 30.30 91 LEU A O 1
ATOM 718 N N . HIS A 1 92 ? 50.648 3.281 9.033 1.00 26.56 92 HIS A N 1
ATOM 719 C CA . HIS A 1 92 ? 49.567 2.631 9.797 1.00 26.56 92 HIS A CA 1
ATOM 720 C C . HIS A 1 92 ? 48.503 3.700 10.210 1.00 26.56 92 HIS A C 1
ATOM 722 O O . HIS A 1 92 ? 48.562 4.837 9.755 1.00 26.56 92 HIS A O 1
ATOM 728 N N . ALA A 1 93 ? 47.585 3.355 11.122 1.00 31.92 93 ALA A N 1
ATOM 729 C CA . ALA A 1 93 ? 46.950 4.269 12.094 1.00 31.92 93 ALA A CA 1
ATOM 730 C C . ALA A 1 93 ? 47.356 3.796 13.516 1.00 31.92 93 ALA A C 1
ATOM 732 O O . ALA A 1 93 ? 47.938 2.712 13.615 1.00 31.92 93 ALA A O 1
ATOM 733 N N . PRO A 1 94 ? 47.134 4.566 14.600 1.00 33.16 94 PRO A N 1
ATOM 734 C CA . PRO A 1 94 ? 45.899 4.451 15.412 1.00 33.16 94 PRO A CA 1
ATOM 735 C C . PRO A 1 94 ? 45.343 5.845 15.815 1.00 33.16 94 PRO A C 1
ATOM 737 O O . PRO A 1 94 ? 46.041 6.839 15.671 1.00 33.16 94 PRO A O 1
ATOM 740 N N . ALA A 1 95 ? 44.086 6.088 16.209 1.00 27.45 95 ALA A N 1
ATOM 741 C CA . ALA A 1 95 ? 43.041 5.354 16.943 1.00 27.45 95 ALA A CA 1
ATOM 742 C C . ALA A 1 95 ? 43.047 5.533 18.484 1.00 27.45 95 ALA A C 1
ATOM 744 O O . ALA A 1 95 ? 44.042 5.255 19.146 1.00 27.45 95 ALA A O 1
ATOM 745 N N . THR A 1 96 ? 41.843 5.812 19.018 1.00 25.55 96 THR A N 1
ATOM 746 C CA . THR A 1 96 ? 41.373 5.652 20.423 1.00 25.55 96 THR A CA 1
ATOM 747 C C . THR A 1 96 ? 41.559 6.825 21.403 1.00 25.55 96 THR A C 1
ATOM 749 O O . THR A 1 96 ? 42.659 7.335 21.558 1.00 25.55 96 THR A O 1
ATOM 752 N N . GLY A 1 97 ? 40.504 7.133 22.183 1.00 23.23 97 GLY A N 1
ATOM 753 C CA . GLY A 1 97 ? 40.692 7.405 23.622 1.00 23.23 97 GLY A CA 1
ATOM 754 C C . GLY A 1 97 ? 39.996 8.611 24.276 1.00 23.23 97 GLY A C 1
ATOM 755 O O . GLY A 1 97 ? 40.617 9.646 24.438 1.00 23.23 97 GLY A O 1
ATOM 756 N N . ALA A 1 98 ? 38.788 8.373 24.803 1.00 25.98 98 ALA A N 1
ATOM 757 C CA .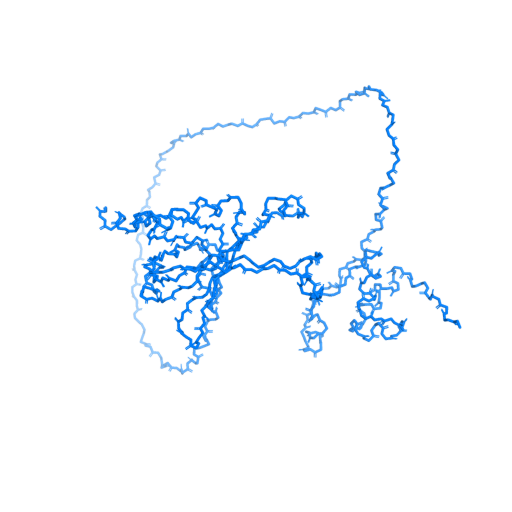 ALA A 1 98 ? 38.285 8.843 26.109 1.00 25.98 98 ALA A CA 1
ATOM 758 C C . ALA A 1 98 ? 38.038 10.342 26.447 1.00 25.98 98 ALA A C 1
ATOM 760 O O . ALA A 1 98 ? 38.765 11.270 26.119 1.00 25.98 98 ALA A O 1
ATOM 761 N N . SER A 1 99 ? 36.962 10.506 27.222 1.00 23.73 99 SER A N 1
ATOM 762 C CA . SER A 1 99 ? 36.492 11.690 27.956 1.00 23.73 99 SER A CA 1
ATOM 763 C C . SER A 1 99 ? 37.299 11.948 29.239 1.00 23.73 99 SER A C 1
ATOM 765 O O . SER A 1 99 ? 37.670 10.968 29.880 1.00 23.73 99 SER A O 1
ATOM 767 N N . PHE A 1 100 ? 37.445 13.210 29.683 1.00 25.77 100 PHE A N 1
ATOM 768 C CA . PHE A 1 100 ? 36.900 13.682 30.979 1.00 25.77 100 PHE A CA 1
ATOM 769 C C . PHE A 1 100 ? 37.010 15.217 31.175 1.00 25.77 100 PHE A C 1
ATOM 771 O O . PHE A 1 100 ? 37.716 15.893 30.437 1.00 25.77 100 PHE A O 1
ATOM 778 N N . THR A 1 101 ? 36.260 15.730 32.165 1.00 24.20 101 THR A N 1
ATOM 779 C CA . THR A 1 101 ? 36.345 17.025 32.907 1.00 24.20 101 THR A CA 1
ATOM 780 C C . THR A 1 101 ? 37.506 17.996 32.600 1.00 24.20 101 THR A C 1
ATOM 782 O O . THR A 1 101 ? 38.648 17.570 32.517 1.00 24.20 101 THR A O 1
ATOM 785 N N . GLY A 1 102 ? 37.352 19.327 32.618 1.00 24.19 102 GLY A N 1
ATOM 786 C CA . GLY A 1 102 ? 36.334 20.194 33.241 1.00 24.19 102 GLY A CA 1
ATOM 787 C C . GLY A 1 102 ? 37.006 21.443 33.872 1.00 24.19 102 GLY A C 1
ATOM 788 O O . GLY A 1 102 ? 38.215 21.584 33.748 1.00 24.19 102 GLY A O 1
ATOM 789 N N . ILE A 1 103 ? 36.242 22.271 34.613 1.00 31.38 103 ILE A N 1
ATOM 790 C CA . ILE A 1 103 ? 36.669 23.402 35.497 1.00 31.38 103 ILE A CA 1
ATOM 791 C C . ILE A 1 103 ? 36.757 24.829 34.881 1.00 31.38 103 ILE A C 1
ATOM 793 O O . ILE A 1 103 ? 37.667 25.123 34.121 1.00 31.38 103 ILE A O 1
ATOM 797 N N . ARG A 1 104 ? 35.878 25.723 35.406 1.00 27.84 104 ARG A N 1
ATOM 798 C CA . ARG A 1 104 ? 35.940 27.216 35.548 1.00 27.84 104 ARG A CA 1
ATOM 799 C C . ARG A 1 104 ? 36.174 28.094 34.297 1.00 27.84 104 ARG A C 1
ATOM 801 O O . ARG A 1 104 ? 36.753 27.666 33.318 1.00 27.84 104 ARG A O 1
ATOM 808 N N . ALA A 1 105 ? 35.787 29.373 34.265 1.00 30.23 105 ALA A N 1
ATOM 809 C CA . ALA A 1 105 ? 34.906 30.221 35.093 1.00 30.23 105 ALA A CA 1
ATOM 810 C C . ALA A 1 105 ? 34.338 31.301 34.137 1.00 30.23 105 ALA A C 1
ATOM 812 O O . ALA A 1 105 ? 35.042 31.754 33.243 1.00 30.23 105 ALA A O 1
ATOM 813 N N . GLN A 1 106 ? 33.037 31.594 34.134 1.00 26.72 106 GLN A N 1
ATOM 814 C CA . GLN A 1 106 ? 32.427 32.677 34.919 1.00 26.72 106 GLN A CA 1
ATOM 815 C C . GLN A 1 106 ? 33.191 34.013 34.835 1.00 26.72 106 GLN A C 1
ATOM 817 O O . GLN A 1 106 ? 34.235 34.159 35.459 1.00 26.72 106 GLN A O 1
ATOM 822 N N . LEU A 1 107 ? 32.599 35.001 34.153 1.00 33.81 107 LEU A N 1
ATOM 823 C CA . LEU A 1 107 ? 32.387 36.346 34.702 1.00 33.81 107 LEU A CA 1
ATOM 824 C C . LEU A 1 107 ? 31.272 37.076 33.931 1.00 33.81 107 LEU A C 1
ATOM 826 O O . LEU A 1 107 ? 30.996 36.790 32.767 1.00 33.81 107 LEU A O 1
ATOM 830 N N . GLU A 1 108 ? 30.577 37.956 34.642 1.00 25.80 108 GLU A N 1
ATOM 831 C CA . GLU A 1 108 ? 29.300 38.576 34.270 1.00 25.80 108 GLU A CA 1
ATOM 832 C C . GLU A 1 108 ? 29.512 40.000 33.718 1.00 25.80 108 GLU A C 1
ATOM 834 O O . 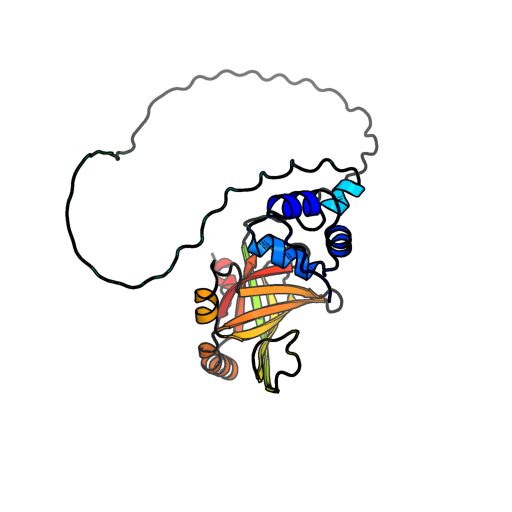GLU A 1 108 ? 30.565 40.594 33.937 1.00 25.80 108 GLU A O 1
ATOM 839 N N . GLY A 1 109 ? 28.515 40.603 33.052 1.00 26.08 109 GLY A N 1
ATOM 840 C CA . GLY A 1 109 ? 28.668 41.991 32.578 1.00 26.08 109 GLY A CA 1
ATOM 841 C C . GLY A 1 109 ? 27.491 42.591 31.806 1.00 26.08 109 GLY A C 1
ATOM 842 O O . GLY A 1 109 ? 27.558 42.756 30.595 1.00 26.08 109 GLY A O 1
ATOM 843 N N . LYS A 1 110 ? 26.412 42.937 32.518 1.00 27.84 110 LYS A N 1
ATOM 844 C CA . LYS A 1 110 ? 25.225 43.683 32.040 1.00 27.84 110 LYS A CA 1
ATOM 845 C C . LYS A 1 110 ? 25.512 44.824 31.040 1.00 27.84 110 LYS A C 1
ATOM 847 O O . LYS A 1 110 ? 26.320 45.698 31.334 1.00 27.84 110 LYS A O 1
ATOM 852 N N . ALA A 1 111 ? 24.634 44.971 30.043 1.00 27.84 111 ALA A N 1
ATOM 853 C CA . ALA A 1 111 ? 24.113 46.285 29.639 1.00 27.84 111 ALA A CA 1
ATOM 854 C C . ALA A 1 111 ? 22.720 46.165 28.989 1.00 27.84 111 ALA A C 1
ATOM 856 O O . ALA A 1 111 ? 22.581 45.699 27.861 1.00 27.84 111 ALA A O 1
ATOM 857 N N . GLN A 1 112 ? 21.677 46.612 29.694 1.00 28.88 112 GLN A N 1
ATOM 858 C CA . GLN A 1 112 ? 20.371 46.914 29.100 1.00 28.88 112 GLN A CA 1
ATOM 859 C C . GLN A 1 112 ? 20.329 48.404 28.747 1.00 28.88 112 GLN A C 1
ATOM 861 O O . GLN A 1 112 ? 20.698 49.233 29.579 1.00 28.88 112 GLN A O 1
ATOM 866 N N . ARG A 1 113 ? 19.781 48.759 27.580 1.00 27.17 113 ARG A N 1
ATOM 867 C CA . ARG A 1 113 ? 19.078 50.038 27.410 1.00 27.17 113 ARG A CA 1
ATOM 868 C C . ARG A 1 113 ? 17.984 49.916 26.360 1.00 27.17 113 ARG A C 1
ATOM 870 O O . ARG A 1 113 ? 18.220 49.468 25.243 1.00 27.17 113 ARG A O 1
ATOM 877 N N . THR A 1 114 ? 16.785 50.298 26.766 1.00 26.81 114 THR A N 1
ATOM 878 C CA . THR A 1 114 ? 15.605 50.460 25.927 1.00 26.81 114 THR A CA 1
ATOM 879 C C . THR A 1 114 ? 15.630 51.825 25.244 1.00 26.81 114 THR A C 1
ATOM 881 O O . THR A 1 114 ? 16.019 52.822 25.852 1.00 26.81 114 THR A O 1
ATOM 884 N N . SER A 1 115 ? 15.134 51.889 24.011 1.00 28.86 115 SER A N 1
ATOM 885 C CA . SER A 1 115 ? 14.517 53.099 23.466 1.00 28.86 115 SER A CA 1
ATOM 886 C C . SER A 1 115 ? 13.455 52.707 22.442 1.00 28.86 115 SER A C 1
ATOM 888 O O . SER A 1 115 ? 13.691 51.893 21.550 1.00 28.86 115 SER A O 1
ATOM 890 N N . GLU A 1 116 ? 12.256 53.245 22.624 1.00 29.88 116 GLU A N 1
ATOM 891 C CA . GLU A 1 116 ? 11.111 53.031 21.744 1.00 29.88 116 GLU A CA 1
ATOM 892 C C . GLU A 1 116 ? 11.247 53.871 20.468 1.00 29.88 116 GLU A C 1
ATOM 894 O O . GLU A 1 116 ? 11.708 55.010 20.523 1.00 29.88 116 GLU A O 1
ATOM 899 N N . THR A 1 117 ? 10.738 53.361 19.341 1.00 30.11 117 THR A N 1
ATOM 900 C CA . THR A 1 117 ? 10.383 54.203 18.190 1.00 30.11 117 THR A CA 1
ATOM 901 C C . THR A 1 117 ? 9.096 53.688 17.542 1.00 30.11 117 THR A C 1
ATOM 903 O O . THR A 1 117 ? 8.956 52.497 17.260 1.00 30.11 117 THR A O 1
ATOM 906 N N . SER A 1 118 ? 8.147 54.599 17.322 1.00 29.25 118 SER A N 1
ATOM 907 C CA . SER A 1 118 ? 6.791 54.331 16.817 1.00 29.25 118 SER A CA 1
ATOM 908 C C . SER A 1 118 ? 6.774 53.879 15.334 1.00 29.25 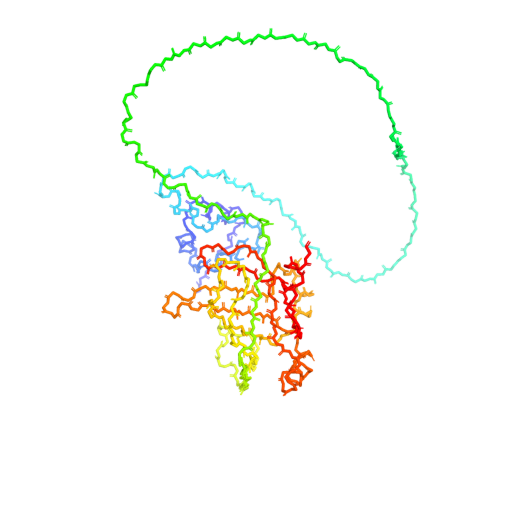118 SER A C 1
ATOM 910 O O . SER A 1 118 ? 7.680 54.249 14.581 1.00 29.25 118 SER A O 1
ATOM 912 N N . PRO A 1 119 ? 5.789 53.076 14.868 1.00 34.53 119 PRO A N 1
ATOM 913 C CA . PRO A 1 119 ? 5.857 52.423 13.558 1.00 34.53 119 PRO A CA 1
ATOM 914 C C . PRO A 1 119 ? 5.313 53.261 12.386 1.00 34.53 119 PRO A C 1
ATOM 916 O O . PRO A 1 119 ? 4.224 53.829 12.444 1.00 34.53 119 PRO A O 1
ATOM 919 N N . LEU A 1 120 ? 6.024 53.216 11.255 1.00 33.53 120 LEU A N 1
ATOM 920 C CA . LEU A 1 120 ? 5.568 53.715 9.949 1.00 33.53 120 LEU A CA 1
ATOM 921 C C . LEU A 1 120 ? 4.519 52.778 9.295 1.00 33.53 120 LEU A C 1
ATOM 923 O O . LEU A 1 120 ? 4.490 51.574 9.585 1.00 33.53 120 LEU A O 1
ATOM 927 N N . PRO A 1 121 ? 3.639 53.293 8.408 1.00 36.75 121 PRO A N 1
ATOM 928 C CA . PRO A 1 121 ? 2.460 52.565 7.940 1.00 36.75 121 PRO A CA 1
ATOM 929 C C . PRO A 1 121 ? 2.793 51.383 7.017 1.00 36.75 121 PRO A C 1
ATOM 931 O O . PRO A 1 121 ? 3.629 51.455 6.115 1.00 36.75 121 PRO A O 1
ATOM 934 N N . LYS A 1 122 ? 2.079 50.270 7.219 1.00 36.28 122 LYS A N 1
ATOM 935 C CA . LYS A 1 122 ? 2.281 49.010 6.489 1.00 36.28 122 LYS A CA 1
ATOM 936 C C . LYS A 1 122 ? 1.723 49.087 5.064 1.00 36.28 122 LYS A C 1
ATOM 938 O O . LYS A 1 122 ? 0.536 48.857 4.845 1.00 36.28 122 LYS A O 1
ATOM 943 N N . GLY A 1 123 ? 2.598 49.306 4.083 1.00 36.94 123 GLY A N 1
ATOM 944 C CA . GLY A 1 123 ? 2.279 49.047 2.677 1.00 36.94 123 GLY A CA 1
ATOM 945 C C . GLY A 1 123 ? 1.873 47.582 2.448 1.00 36.94 123 GLY A C 1
ATOM 946 O O . GLY A 1 123 ? 2.447 46.664 3.042 1.00 36.94 123 GLY A O 1
ATOM 947 N N . ASN A 1 124 ? 0.881 47.348 1.583 1.00 42.34 124 ASN A N 1
ATOM 948 C CA . ASN A 1 124 ? 0.300 46.023 1.335 1.00 42.34 124 ASN A CA 1
ATOM 949 C C . ASN A 1 124 ? 1.276 45.070 0.614 1.00 42.34 124 ASN A C 1
ATOM 951 O O . ASN A 1 124 ? 1.222 44.869 -0.602 1.00 42.34 124 ASN A O 1
ATOM 955 N N . VAL A 1 125 ? 2.153 44.414 1.378 1.00 47.31 125 VAL A N 1
ATOM 956 C CA . VAL A 1 125 ? 3.005 43.332 0.873 1.00 47.31 125 VAL A CA 1
ATOM 957 C C . VAL A 1 125 ? 2.121 42.145 0.485 1.00 47.31 125 VAL A C 1
ATOM 959 O O . VAL A 1 125 ? 1.715 41.349 1.337 1.00 47.31 125 VAL A O 1
ATOM 962 N N . ARG A 1 126 ? 1.866 41.978 -0.822 1.00 47.47 126 ARG A N 1
ATOM 963 C CA . ARG A 1 126 ? 1.312 40.738 -1.392 1.00 47.47 126 ARG A CA 1
ATOM 964 C C . ARG A 1 126 ? 2.164 39.561 -0.910 1.00 47.47 126 ARG A C 1
ATOM 966 O O . ARG A 1 126 ? 3.251 39.316 -1.437 1.00 47.47 126 ARG A O 1
ATOM 973 N N . ARG A 1 127 ? 1.669 38.819 0.091 1.00 44.84 127 ARG A N 1
ATOM 974 C CA . ARG A 1 127 ? 2.331 37.631 0.650 1.00 44.84 127 ARG A CA 1
ATOM 975 C C . ARG A 1 127 ? 2.508 36.589 -0.457 1.00 44.84 127 ARG A C 1
ATOM 977 O O . ARG A 1 127 ? 1.613 35.781 -0.705 1.00 44.84 127 ARG A O 1
ATOM 984 N N . LYS A 1 128 ? 3.679 36.578 -1.107 1.00 45.91 128 LYS A N 1
ATOM 985 C CA . LYS A 1 128 ? 4.118 35.481 -1.980 1.00 45.91 128 LYS A CA 1
ATOM 986 C C . LYS A 1 128 ? 4.026 34.197 -1.154 1.00 45.91 128 LYS A C 1
ATOM 988 O O . LYS A 1 128 ? 4.839 33.997 -0.254 1.00 45.91 128 LYS A O 1
ATOM 993 N N . ARG A 1 129 ? 3.014 33.355 -1.417 1.00 47.53 129 ARG A N 1
ATOM 994 C CA . ARG A 1 129 ? 2.825 32.066 -0.727 1.00 47.53 129 ARG A CA 1
ATOM 995 C C . ARG A 1 129 ? 4.149 31.302 -0.795 1.00 47.53 129 ARG A C 1
ATOM 997 O O . ARG A 1 129 ? 4.535 30.869 -1.883 1.00 47.53 129 ARG A O 1
ATOM 1004 N N . LYS A 1 130 ? 4.841 31.148 0.345 1.00 45.06 130 LYS A N 1
ATOM 1005 C CA . LYS A 1 130 ? 6.046 30.310 0.441 1.00 45.06 130 LYS A CA 1
ATOM 1006 C C . LYS A 1 130 ? 5.681 28.945 -0.140 1.00 45.06 130 LYS A C 1
ATOM 1008 O O . LYS A 1 130 ? 4.774 28.281 0.363 1.00 45.06 130 LYS A O 1
ATOM 1013 N N . ARG A 1 131 ? 6.343 28.547 -1.232 1.00 52.91 131 ARG A N 1
ATOM 1014 C CA . ARG A 1 131 ? 6.181 27.203 -1.796 1.00 52.91 131 ARG A CA 1
ATOM 1015 C C . ARG A 1 131 ? 6.570 26.225 -0.690 1.00 52.91 131 ARG A C 1
ATOM 1017 O O . ARG A 1 131 ? 7.721 26.231 -0.270 1.00 52.91 131 ARG A O 1
ATOM 1024 N N . ARG A 1 132 ? 5.617 25.425 -0.197 1.00 56.03 132 ARG A N 1
ATOM 1025 C CA . ARG A 1 132 ? 5.908 24.359 0.771 1.00 56.03 132 ARG A CA 1
ATOM 1026 C C . ARG A 1 132 ? 6.838 23.363 0.076 1.00 56.03 132 ARG A C 1
ATOM 1028 O O . ARG A 1 132 ? 6.409 22.670 -0.847 1.00 56.03 132 ARG A O 1
ATOM 1035 N N . THR A 1 133 ? 8.108 23.364 0.464 1.00 56.19 133 THR A N 1
ATOM 1036 C CA . THR A 1 133 ? 9.078 22.322 0.111 1.00 56.19 133 THR A CA 1
ATOM 1037 C C . THR A 1 133 ? 8.683 21.047 0.852 1.00 56.19 133 THR A C 1
ATOM 1039 O O . THR A 1 133 ? 8.208 21.129 1.984 1.00 56.19 133 THR A O 1
ATOM 1042 N N . ALA A 1 134 ? 8.829 19.882 0.222 1.00 49.50 134 ALA A N 1
ATOM 1043 C CA . ALA A 1 134 ? 8.587 18.616 0.907 1.00 49.50 134 ALA A CA 1
ATOM 1044 C C . ALA A 1 134 ? 9.629 18.425 2.028 1.00 49.50 134 ALA A C 1
ATOM 1046 O O . ALA A 1 134 ? 10.818 18.636 1.759 1.00 49.50 134 ALA A O 1
ATOM 1047 N N . PRO A 1 135 ? 9.232 18.043 3.257 1.00 56.12 135 PRO A N 1
ATOM 1048 C CA . PRO A 1 135 ? 10.189 17.635 4.278 1.00 56.12 135 PRO A CA 1
ATOM 1049 C C . PRO A 1 135 ? 10.873 16.350 3.797 1.00 56.12 135 PRO A C 1
ATOM 1051 O O . PRO A 1 135 ? 10.212 15.345 3.560 1.00 56.12 135 PRO A O 1
ATOM 1054 N N . ARG A 1 136 ? 12.193 16.387 3.588 1.00 53.59 136 ARG A N 1
ATOM 1055 C CA . ARG A 1 136 ? 12.900 15.299 2.888 1.00 53.59 136 ARG A CA 1
ATOM 1056 C C . ARG A 1 136 ? 13.052 13.998 3.689 1.00 53.59 136 ARG A C 1
ATOM 1058 O O . ARG A 1 136 ? 13.372 12.992 3.072 1.00 53.59 136 ARG A O 1
ATOM 1065 N N . TYR A 1 137 ? 12.805 14.013 5.003 1.00 59.22 137 TYR A N 1
ATOM 1066 C CA . TYR A 1 137 ? 13.054 12.874 5.904 1.00 59.22 137 TYR A CA 1
ATOM 1067 C C . TYR A 1 137 ? 12.032 12.730 7.046 1.00 59.22 137 TYR A C 1
ATOM 1069 O O . TYR A 1 137 ? 12.336 12.115 8.061 1.00 59.22 137 TYR A O 1
ATOM 1077 N N . ALA A 1 138 ? 10.835 13.310 6.919 1.00 79.12 138 ALA A N 1
ATOM 1078 C CA . ALA A 1 138 ? 9.783 13.088 7.909 1.00 79.12 138 ALA A CA 1
ATOM 1079 C C . ALA A 1 138 ? 9.015 11.807 7.551 1.00 79.12 138 ALA A C 1
ATOM 1081 O O . ALA A 1 138 ? 8.408 11.743 6.476 1.00 79.12 138 ALA A O 1
ATOM 1082 N N . TYR A 1 139 ? 9.071 10.810 8.433 1.00 83.81 139 TYR A N 1
ATOM 1083 C CA . TYR A 1 139 ? 8.243 9.605 8.369 1.00 83.81 139 TYR A CA 1
ATOM 1084 C C . TYR A 1 139 ? 6.929 9.814 9.119 1.00 83.81 139 TYR A C 1
ATOM 1086 O O . TYR A 1 139 ? 6.842 10.678 9.988 1.00 83.81 139 TYR A O 1
ATOM 1094 N N . GLU A 1 140 ? 5.914 9.048 8.742 1.00 89.25 140 GLU A N 1
ATOM 1095 C CA . GLU A 1 140 ? 4.566 9.116 9.294 1.00 89.25 140 GLU A CA 1
ATOM 1096 C C . GLU A 1 140 ? 3.932 7.721 9.267 1.00 89.25 140 GLU A C 1
ATOM 1098 O O . GLU A 1 140 ? 4.130 6.965 8.306 1.00 89.25 140 GLU A O 1
ATOM 1103 N N . HIS A 1 141 ? 3.152 7.410 10.301 1.00 92.38 141 HIS A N 1
ATOM 1104 C CA . HIS A 1 141 ? 2.444 6.139 10.441 1.00 92.38 141 HIS A CA 1
ATOM 1105 C C . HIS A 1 141 ? 0.972 6.322 10.058 1.00 92.38 141 HIS A C 1
ATOM 1107 O O . HIS A 1 141 ? 0.202 6.989 10.755 1.00 92.38 141 HIS A O 1
ATOM 1113 N N . TYR A 1 142 ? 0.573 5.724 8.938 1.00 94.69 142 TYR A N 1
ATOM 1114 C CA . TYR A 1 142 ? -0.804 5.734 8.457 1.00 94.69 142 TYR A CA 1
ATOM 1115 C C . TYR A 1 142 ? -1.483 4.453 8.909 1.00 94.69 142 TYR A C 1
ATOM 1117 O O . TYR A 1 142 ? -1.365 3.416 8.257 1.00 94.69 142 TYR A O 1
ATOM 1125 N N . SER A 1 143 ? -2.156 4.518 10.053 1.00 94.88 143 SER A N 1
ATOM 1126 C CA . SER A 1 143 ? -2.861 3.361 10.591 1.00 94.88 143 SER A CA 1
ATOM 1127 C C . SER A 1 143 ? -4.350 3.436 10.297 1.00 94.88 143 SER A C 1
ATOM 1129 O O . SER A 1 143 ? -4.961 4.500 10.445 1.00 94.88 143 SER A O 1
ATOM 1131 N N . LEU A 1 144 ? -4.920 2.319 9.852 1.00 96.00 144 LEU A N 1
ATOM 1132 C CA . LEU A 1 144 ? -6.298 2.207 9.392 1.00 96.00 144 LEU A CA 1
ATOM 1133 C C . LEU A 1 144 ? -6.952 0.913 9.904 1.00 96.00 144 LEU A C 1
ATOM 1135 O O . LEU A 1 144 ? -6.325 -0.144 9.959 1.00 96.00 144 LEU A O 1
ATOM 1139 N N . SER A 1 145 ? -8.221 1.006 10.307 1.00 96.94 145 SER A N 1
ATOM 1140 C CA . SER A 1 145 ? -9.024 -0.150 10.729 1.00 96.94 145 SER A CA 1
ATOM 1141 C C . SER A 1 145 ? -9.658 -0.833 9.531 1.00 96.94 145 SER A C 1
ATOM 1143 O O . SER A 1 145 ? -10.258 -0.156 8.698 1.00 96.94 145 SER A O 1
ATOM 1145 N N . ILE A 1 146 ? -9.562 -2.157 9.482 1.00 97.44 146 ILE A N 1
ATOM 1146 C CA . ILE A 1 146 ? -10.172 -3.002 8.456 1.00 97.44 146 ILE A CA 1
ATOM 1147 C C . ILE A 1 146 ? -11.689 -3.012 8.691 1.00 97.44 146 ILE A C 1
ATOM 1149 O O . ILE A 1 146 ? -12.147 -3.488 9.726 1.00 97.44 146 ILE A O 1
ATOM 1153 N N . GLU A 1 147 ? -12.464 -2.474 7.746 1.00 97.38 147 GLU A N 1
ATOM 1154 C CA . GLU A 1 147 ? -13.934 -2.576 7.745 1.00 97.38 147 GLU A CA 1
ATOM 1155 C C . GLU A 1 147 ? -14.402 -3.772 6.905 1.00 97.38 147 GLU A C 1
ATOM 1157 O O . GLU A 1 147 ? -15.365 -4.447 7.257 1.00 97.38 147 GLU A O 1
ATOM 1162 N N . ARG A 1 148 ? -13.724 -4.025 5.779 1.00 97.56 148 ARG A N 1
ATOM 1163 C CA . ARG A 1 148 ? -13.997 -5.127 4.843 1.00 97.56 148 ARG A CA 1
ATOM 1164 C C . ARG A 1 148 ? -12.777 -5.379 3.954 1.00 97.56 148 ARG A C 1
ATOM 1166 O O . ARG A 1 148 ? -11.921 -4.502 3.807 1.00 97.56 148 ARG A O 1
ATOM 1173 N N . TRP A 1 149 ? -12.728 -6.537 3.308 1.00 98.06 149 TRP A N 1
ATOM 1174 C CA . TRP A 1 149 ? -11.689 -6.879 2.338 1.00 98.06 149 TRP A CA 1
ATOM 1175 C C . TRP A 1 149 ? -12.269 -7.635 1.137 1.00 98.06 149 TRP A C 1
ATOM 1177 O O . TRP A 1 149 ? -13.348 -8.217 1.220 1.00 98.06 149 TRP A O 1
ATOM 1187 N N . GLU A 1 150 ? -11.550 -7.588 0.021 1.00 97.12 150 GLU A N 1
ATOM 1188 C CA . GLU A 1 150 ? -11.869 -8.227 -1.257 1.00 97.12 150 GLU A CA 1
ATOM 1189 C C . GLU A 1 150 ? -10.619 -8.958 -1.773 1.00 97.12 150 GLU A C 1
ATOM 1191 O O . GLU A 1 150 ? -9.490 -8.528 -1.518 1.00 97.12 150 GLU A O 1
ATOM 1196 N N . TRP A 1 151 ? -10.803 -10.064 -2.496 1.00 95.25 151 TRP A N 1
ATOM 1197 C CA . TRP A 1 151 ? -9.718 -10.783 -3.166 1.00 95.25 151 TRP A CA 1
ATOM 1198 C C . TRP A 1 151 ? -10.045 -10.969 -4.648 1.00 95.25 151 TRP A C 1
ATOM 1200 O O . TRP A 1 151 ? -10.856 -11.819 -5.017 1.00 95.25 151 TRP A O 1
ATOM 1210 N N . ASP A 1 152 ? -9.377 -10.185 -5.492 1.00 92.44 152 ASP A N 1
ATOM 1211 C CA . ASP A 1 152 ? -9.542 -10.227 -6.941 1.00 92.44 152 ASP A CA 1
ATOM 1212 C C . ASP A 1 152 ? -8.487 -11.121 -7.588 1.00 92.44 152 ASP A C 1
ATOM 1214 O O . ASP A 1 152 ? -7.290 -10.801 -7.603 1.00 92.44 152 ASP A O 1
ATOM 1218 N N . TYR A 1 153 ? -8.952 -12.201 -8.216 1.00 93.50 153 TYR A N 1
ATOM 1219 C CA . TYR A 1 153 ? -8.133 -13.084 -9.038 1.00 93.50 153 TYR A CA 1
ATOM 1220 C C . TYR A 1 153 ? -8.569 -13.054 -10.503 1.00 93.50 153 TYR A C 1
ATOM 1222 O O . TYR A 1 153 ? -9.737 -13.266 -10.824 1.00 93.50 153 TYR A O 1
ATOM 1230 N N . SER A 1 154 ? -7.619 -12.862 -11.417 1.00 91.94 154 SER A N 1
ATOM 1231 C CA . SER A 1 154 ? -7.801 -13.249 -12.820 1.00 91.94 154 SER A CA 1
ATOM 1232 C C . SER A 1 154 ? -6.483 -13.676 -13.454 1.00 91.94 154 SER A C 1
ATOM 1234 O O . SER A 1 154 ? -5.409 -13.189 -13.101 1.00 91.94 154 SER A O 1
ATOM 1236 N N . PHE A 1 155 ? -6.565 -14.583 -14.421 1.00 92.56 155 PHE A N 1
ATOM 1237 C CA . PHE A 1 155 ? -5.423 -15.087 -15.172 1.00 92.56 155 PHE A CA 1
ATOM 1238 C C . PHE A 1 155 ? -5.785 -15.187 -16.652 1.00 92.56 155 PHE A C 1
ATOM 1240 O O . PHE A 1 155 ? -6.901 -15.567 -17.002 1.00 92.56 155 PHE A O 1
ATOM 1247 N N . GLY A 1 156 ? -4.845 -14.848 -17.530 1.00 92.00 156 GLY A N 1
ATOM 1248 C CA . GLY A 1 156 ? -5.040 -14.938 -18.972 1.00 92.00 156 GLY A CA 1
ATOM 1249 C C . GLY A 1 156 ? -3.768 -14.662 -19.765 1.00 92.00 156 GLY A C 1
ATOM 1250 O O . GLY A 1 156 ? -2.677 -14.499 -19.216 1.00 92.00 156 GLY A O 1
ATOM 1251 N N . ILE A 1 157 ? -3.900 -14.594 -21.087 1.00 93.06 157 ILE A N 1
ATOM 1252 C CA . ILE A 1 157 ? -2.787 -14.282 -21.988 1.00 93.06 157 ILE A CA 1
ATOM 1253 C C . ILE A 1 157 ? -2.467 -12.782 -21.906 1.00 93.06 157 ILE A C 1
ATOM 1255 O O . ILE A 1 157 ? -3.356 -11.930 -21.899 1.00 93.06 157 ILE A O 1
ATOM 1259 N N . ASN A 1 158 ? -1.181 -12.426 -21.860 1.00 89.62 158 ASN A N 1
ATOM 1260 C CA . ASN A 1 158 ? -0.761 -11.028 -21.909 1.00 89.62 158 ASN A CA 1
ATOM 1261 C C . ASN A 1 158 ? -0.768 -10.501 -23.352 1.00 89.62 158 ASN A C 1
ATOM 1263 O O . ASN A 1 158 ? 0.261 -10.439 -24.031 1.00 89.62 158 ASN A O 1
ATOM 1267 N N . GLU A 1 159 ? -1.939 -10.067 -23.803 1.00 87.19 159 GLU A N 1
ATOM 1268 C CA . GLU A 1 159 ? -2.110 -9.319 -25.056 1.00 87.19 159 GLU A CA 1
ATOM 1269 C C . GLU A 1 159 ? -1.521 -7.892 -24.953 1.00 87.19 159 GLU A C 1
ATOM 1271 O O . GLU A 1 159 ? -1.096 -7.290 -25.940 1.00 87.19 159 GLU A O 1
ATOM 1276 N N . TRP A 1 160 ? -1.403 -7.356 -23.733 1.00 79.94 160 TRP A N 1
ATOM 1277 C CA . TRP A 1 160 ? -1.041 -5.965 -23.437 1.00 79.94 160 TRP A CA 1
ATOM 1278 C C . TRP A 1 160 ? 0.472 -5.776 -23.212 1.00 79.94 160 TRP A C 1
ATOM 1280 O O . TRP A 1 160 ? 0.900 -5.010 -22.343 1.00 79.94 160 TRP A O 1
ATOM 1290 N N . LYS A 1 161 ? 1.300 -6.408 -24.059 1.00 79.31 161 LYS A N 1
ATOM 1291 C CA . LYS A 1 161 ? 2.783 -6.444 -23.971 1.00 79.31 161 LYS A CA 1
ATOM 1292 C C . LYS A 1 161 ? 3.487 -5.074 -23.928 1.00 79.31 161 LYS A C 1
ATOM 1294 O O . LYS A 1 161 ? 4.662 -4.995 -23.581 1.00 79.31 161 LYS A O 1
ATOM 1299 N N . LYS A 1 162 ? 2.788 -3.987 -24.281 1.00 78.62 162 LYS A N 1
ATOM 1300 C CA . LYS A 1 162 ? 3.271 -2.596 -24.146 1.00 78.62 162 LYS A CA 1
ATOM 1301 C C . LYS A 1 162 ? 3.301 -2.103 -22.691 1.00 78.62 162 LYS A C 1
ATOM 1303 O O . LYS A 1 162 ? 4.102 -1.228 -22.377 1.00 78.62 162 LYS A O 1
ATOM 1308 N N . HIS A 1 163 ? 2.436 -2.644 -21.833 1.00 72.62 163 HIS A N 1
ATOM 1309 C CA . HIS A 1 163 ? 2.228 -2.197 -20.451 1.00 72.62 163 HIS A CA 1
ATOM 1310 C C . HIS A 1 163 ? 2.702 -3.234 -19.426 1.00 72.62 163 HIS A C 1
ATOM 1312 O O . HIS A 1 163 ? 3.268 -2.864 -18.400 1.00 72.62 163 HIS A O 1
ATOM 1318 N N . PHE A 1 164 ? 2.537 -4.526 -19.729 1.00 73.50 164 PHE A N 1
ATOM 1319 C CA . PHE A 1 164 ? 2.914 -5.632 -18.848 1.00 73.50 164 PHE A CA 1
ATOM 1320 C C . PHE A 1 164 ? 3.959 -6.528 -19.524 1.00 73.50 164 PHE A C 1
ATOM 1322 O O . PHE A 1 164 ? 3.870 -6.802 -20.722 1.00 73.50 164 PHE A O 1
ATOM 1329 N N . ARG A 1 165 ? 4.960 -6.989 -18.766 1.00 74.50 165 ARG A N 1
ATOM 1330 C CA . ARG A 1 165 ? 5.962 -7.964 -19.236 1.00 74.50 165 ARG A CA 1
ATOM 1331 C C . ARG A 1 165 ? 5.475 -9.394 -18.979 1.00 74.50 165 ARG A C 1
ATOM 1333 O O . ARG A 1 165 ? 4.721 -9.611 -18.042 1.00 74.50 165 ARG A O 1
ATOM 1340 N N . GLY A 1 166 ? 5.978 -10.352 -19.758 1.00 82.44 166 GLY A N 1
ATOM 1341 C CA . GLY A 1 166 ? 5.665 -11.781 -19.613 1.00 82.44 166 GLY A CA 1
ATOM 1342 C C . GLY A 1 166 ? 4.625 -12.291 -20.615 1.00 82.44 166 GLY A C 1
ATOM 1343 O O . GLY A 1 166 ? 4.015 -11.508 -21.344 1.00 82.44 166 GLY A O 1
ATOM 1344 N N . THR A 1 167 ? 4.467 -13.616 -20.675 1.00 88.44 167 THR A N 1
ATOM 1345 C CA . THR A 1 167 ? 3.530 -14.317 -21.577 1.00 88.44 167 THR A CA 1
ATOM 1346 C C . THR A 1 167 ? 2.094 -14.277 -21.067 1.00 88.44 167 THR A C 1
ATOM 1348 O O . THR A 1 167 ? 1.166 -14.100 -21.853 1.00 88.44 167 THR A O 1
ATOM 1351 N N . TYR A 1 168 ? 1.923 -14.395 -19.752 1.00 89.00 168 TYR A N 1
ATOM 1352 C CA . TYR A 1 168 ? 0.632 -14.384 -19.075 1.00 89.00 168 TYR A CA 1
ATOM 1353 C C . TYR A 1 168 ? 0.436 -13.079 -18.311 1.00 89.00 168 TYR A C 1
ATOM 1355 O O . TYR A 1 168 ? 1.401 -12.443 -17.880 1.00 89.00 168 TYR A O 1
ATOM 1363 N N . ARG A 1 169 ? -0.823 -12.679 -18.163 1.00 84.94 169 ARG A N 1
ATOM 1364 C CA . ARG A 1 169 ? -1.261 -11.607 -17.280 1.00 84.94 169 ARG A CA 1
ATOM 1365 C C . ARG A 1 169 ? -2.016 -12.259 -16.133 1.00 84.94 169 ARG A C 1
ATOM 1367 O O . ARG A 1 169 ? -3.110 -12.775 -16.328 1.00 84.94 169 ARG A O 1
ATOM 1374 N N . GLU A 1 170 ? -1.420 -12.209 -14.954 1.00 88.12 170 GLU A N 1
ATOM 1375 C CA . GLU A 1 170 ? -2.064 -12.587 -13.704 1.00 88.12 170 GLU A CA 1
ATOM 1376 C C . GLU A 1 170 ? -2.367 -11.302 -12.925 1.00 88.12 170 GLU A C 1
ATOM 1378 O O . GLU A 1 170 ? -1.485 -10.459 -12.739 1.00 88.12 170 GLU A O 1
ATOM 1383 N N . HIS A 1 171 ? -3.619 -11.126 -12.515 1.00 87.19 171 HIS A N 1
ATOM 1384 C CA . HIS A 1 171 ? -4.025 -10.120 -11.547 1.00 87.19 171 HIS A CA 1
ATOM 1385 C C . HIS A 1 171 ? -4.363 -10.819 -10.241 1.00 87.19 171 HIS A C 1
ATOM 1387 O O . HIS A 1 171 ? -5.163 -11.753 -10.200 1.00 87.19 171 HIS A O 1
ATOM 1393 N N . ARG A 1 172 ? -3.734 -10.327 -9.184 1.00 90.81 172 ARG A N 1
ATOM 1394 C CA . ARG A 1 172 ? -3.880 -10.773 -7.811 1.00 90.81 172 ARG A CA 1
ATOM 1395 C C . ARG A 1 172 ? -3.905 -9.508 -6.975 1.00 90.81 172 ARG A C 1
ATOM 1397 O O . ARG A 1 172 ? -2.906 -8.788 -6.970 1.00 90.81 172 ARG A O 1
ATOM 1404 N N . ALA A 1 173 ? -5.023 -9.218 -6.326 1.00 93.81 173 ALA A N 1
ATOM 1405 C CA . ALA A 1 173 ? -5.135 -8.074 -5.433 1.00 93.81 173 ALA A CA 1
ATOM 1406 C C . ALA A 1 173 ? -5.953 -8.448 -4.200 1.00 93.81 173 ALA A C 1
ATOM 1408 O O . ALA A 1 173 ? -7.122 -8.803 -4.308 1.00 93.81 173 ALA A O 1
ATOM 1409 N N . LEU A 1 174 ? -5.325 -8.353 -3.028 1.00 97.19 174 LEU A N 1
ATOM 1410 C CA . LEU A 1 174 ? -6.038 -8.308 -1.757 1.00 97.19 174 LEU A CA 1
ATOM 1411 C C . LEU A 1 174 ? -6.307 -6.834 -1.463 1.00 97.19 174 LEU A C 1
ATOM 1413 O O . LEU A 1 174 ? -5.376 -6.097 -1.142 1.00 97.19 174 LEU A O 1
ATOM 1417 N N . THR A 1 175 ? -7.554 -6.401 -1.603 1.00 97.81 175 THR A N 1
ATOM 1418 C CA . THR A 1 175 ? -7.948 -5.012 -1.356 1.00 97.81 175 THR A CA 1
ATOM 1419 C C . THR A 1 175 ? -8.608 -4.906 0.009 1.00 97.81 175 THR A C 1
ATOM 1421 O O . THR A 1 175 ? -9.523 -5.654 0.336 1.00 97.81 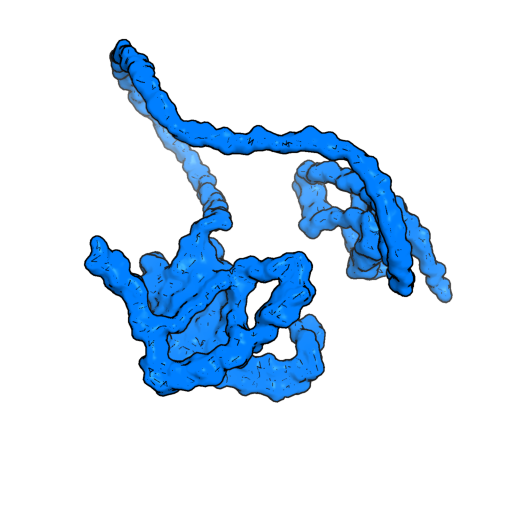175 THR A O 1
ATOM 1424 N N . ILE A 1 176 ? -8.129 -3.978 0.831 1.00 98.06 176 ILE A N 1
ATOM 1425 C CA . ILE A 1 176 ? -8.659 -3.700 2.166 1.00 98.06 176 ILE A CA 1
ATOM 1426 C C . ILE A 1 176 ? -9.288 -2.319 2.161 1.00 98.06 176 ILE A C 1
ATOM 1428 O O . ILE A 1 176 ? -8.637 -1.341 1.796 1.00 98.06 176 ILE A O 1
ATOM 1432 N N . HIS A 1 177 ? -10.535 -2.228 2.611 1.00 98.12 177 HIS A N 1
ATOM 1433 C CA . HIS A 1 177 ? -11.216 -0.955 2.806 1.00 98.12 177 HIS A CA 1
ATOM 1434 C C . HIS A 1 177 ? -11.333 -0.677 4.298 1.00 98.12 177 HIS A C 1
ATOM 1436 O O . HIS A 1 177 ? -11.645 -1.566 5.097 1.00 98.12 177 HIS A O 1
ATOM 1442 N N . GLY A 1 178 ? -11.068 0.568 4.667 1.00 97.00 178 GLY A N 1
ATOM 1443 C CA . GLY A 1 178 ? -10.983 0.951 6.060 1.00 97.00 178 GLY A CA 1
ATOM 1444 C C . GLY A 1 178 ? -11.015 2.449 6.291 1.00 97.00 178 GLY A C 1
ATOM 1445 O O . GLY A 1 178 ? -11.148 3.256 5.366 1.00 97.00 178 GLY A O 1
ATOM 1446 N N . VAL A 1 179 ? -10.848 2.819 7.556 1.00 97.00 179 VAL A N 1
ATOM 1447 C CA . VAL A 1 179 ? -10.837 4.209 8.023 1.00 97.00 179 VAL A CA 1
ATOM 1448 C C . VAL A 1 179 ? -9.519 4.498 8.727 1.00 97.00 179 VAL A C 1
ATOM 1450 O O . VAL A 1 179 ? -9.084 3.729 9.582 1.00 97.00 179 VAL A O 1
ATOM 1453 N N . LEU A 1 180 ? -8.882 5.612 8.362 1.00 95.81 180 LEU A N 1
ATOM 1454 C CA . LEU A 1 180 ? -7.647 6.089 8.979 1.00 95.81 180 LEU A CA 1
ATOM 1455 C C . LEU A 1 180 ? -7.896 6.589 10.409 1.00 95.81 180 LEU A C 1
ATOM 1457 O O . LEU A 1 180 ? -8.785 7.407 10.651 1.00 95.81 180 LEU A O 1
ATOM 1461 N N . HIS A 1 181 ? -7.046 6.141 11.332 1.00 94.31 181 HIS A N 1
ATOM 1462 C CA . HIS A 1 181 ? -6.953 6.595 12.728 1.00 94.31 181 HIS A CA 1
ATOM 1463 C C . HIS A 1 181 ? -5.680 7.400 12.998 1.00 94.31 181 HIS A C 1
ATOM 1465 O O . HIS A 1 181 ? -5.609 8.127 13.987 1.00 94.31 181 HIS A O 1
ATOM 1471 N N . ARG A 1 182 ? -4.675 7.314 12.117 1.00 91.38 182 ARG A N 1
ATOM 1472 C CA . ARG A 1 182 ? -3.486 8.179 12.134 1.00 91.38 182 ARG A CA 1
ATOM 1473 C C . ARG A 1 182 ? -3.004 8.517 10.718 1.00 91.38 182 ARG A C 1
ATOM 1475 O O . ARG A 1 182 ? -3.259 7.737 9.800 1.00 91.38 182 ARG A O 1
ATOM 1482 N N . PRO A 1 183 ? -2.305 9.653 10.526 1.00 92.38 183 PRO A N 1
ATOM 1483 C CA . PRO A 1 183 ? -2.053 10.729 11.494 1.00 92.38 183 PRO A CA 1
ATOM 1484 C C . PRO A 1 183 ? -3.309 11.557 11.812 1.00 92.38 183 PRO A C 1
ATOM 1486 O O . PRO A 1 183 ? -4.306 11.493 11.096 1.00 92.38 183 PRO A O 1
ATOM 1489 N N . ALA A 1 184 ? -3.243 12.385 12.862 1.00 87.75 184 ALA A N 1
ATOM 1490 C CA . ALA A 1 184 ? -4.387 13.134 13.402 1.00 87.75 184 ALA A CA 1
ATOM 1491 C C . ALA A 1 184 ? -5.180 13.944 12.353 1.00 87.75 184 ALA A C 1
ATOM 1493 O O . ALA A 1 184 ? -6.405 13.986 12.387 1.00 87.75 184 ALA A O 1
ATOM 1494 N N . GLY A 1 185 ? -4.491 14.542 11.375 1.00 89.44 185 GLY A N 1
ATOM 1495 C CA . GLY A 1 185 ? -5.124 15.318 10.301 1.00 89.44 185 GLY A CA 1
ATOM 1496 C C . GLY A 1 185 ? -5.870 14.498 9.237 1.00 89.44 185 GLY A C 1
ATOM 1497 O O . GLY A 1 185 ? -6.439 15.104 8.330 1.00 89.44 185 GLY A O 1
ATOM 1498 N N . LEU A 1 186 ? -5.835 13.161 9.307 1.00 91.94 186 LEU A N 1
ATOM 1499 C CA . LEU A 1 186 ? -6.527 12.237 8.398 1.00 91.94 186 LEU A CA 1
ATOM 1500 C C . LEU A 1 186 ? -7.552 11.333 9.113 1.00 91.94 186 LEU A C 1
ATOM 1502 O O . LEU A 1 186 ? -8.169 10.503 8.444 1.00 91.94 186 LEU A O 1
ATOM 1506 N N . ILE A 1 187 ? -7.760 11.496 10.428 1.00 94.06 187 ILE A N 1
ATOM 1507 C CA . ILE A 1 187 ? -8.719 10.695 11.211 1.00 94.06 187 ILE A CA 1
ATOM 1508 C C . ILE A 1 187 ? -10.108 10.715 10.559 1.00 94.06 187 ILE A C 1
ATOM 1510 O O . ILE A 1 187 ? -10.586 11.763 10.126 1.00 94.06 187 ILE A O 1
ATOM 1514 N N . GLY A 1 188 ? -10.745 9.546 10.470 1.00 93.38 188 GLY A N 1
ATOM 1515 C CA . GLY A 1 188 ? -12.072 9.388 9.868 1.00 93.38 188 GLY A CA 1
ATOM 1516 C C . GLY A 1 188 ? -12.074 9.365 8.334 1.00 93.38 188 GLY A C 1
ATOM 1517 O O . GLY A 1 188 ? -13.120 9.133 7.730 1.00 93.38 188 GLY A O 1
ATOM 1518 N N . THR A 1 189 ? -10.929 9.570 7.673 1.00 95.31 189 THR A N 1
ATOM 1519 C CA . THR A 1 189 ? -10.856 9.497 6.206 1.00 95.31 189 THR A CA 1
ATOM 1520 C C . THR A 1 189 ? -10.821 8.040 5.753 1.00 95.31 189 THR A C 1
ATOM 1522 O O . THR A 1 189 ? -10.003 7.258 6.240 1.00 95.31 189 THR A O 1
ATOM 1525 N N . ARG A 1 190 ? -11.664 7.680 4.779 1.00 97.25 190 ARG A N 1
ATOM 1526 C CA . ARG A 1 190 ? -11.634 6.348 4.163 1.00 97.25 190 ARG A CA 1
ATOM 1527 C C . ARG A 1 190 ? -10.354 6.118 3.366 1.00 97.25 190 ARG A C 1
ATOM 1529 O O . ARG A 1 190 ? -9.865 7.019 2.680 1.00 97.25 190 ARG A O 1
ATOM 1536 N N . ALA A 1 191 ? -9.853 4.896 3.427 1.00 97.25 191 ALA A N 1
ATOM 1537 C CA . ALA A 1 191 ? -8.694 4.436 2.687 1.00 97.25 191 ALA A CA 1
ATOM 1538 C C . ALA A 1 191 ? -8.947 3.045 2.096 1.00 97.25 191 ALA A C 1
ATOM 1540 O O . ALA A 1 191 ? -9.636 2.212 2.685 1.00 97.25 191 ALA A O 1
ATOM 1541 N N . GLU A 1 192 ? -8.373 2.823 0.923 1.00 97.88 192 GLU A N 1
ATOM 1542 C CA . GLU A 1 192 ? -8.427 1.587 0.157 1.00 97.88 192 GLU A CA 1
ATOM 1543 C C . GLU A 1 192 ? -6.988 1.146 -0.115 1.00 97.88 192 GLU A C 1
ATOM 1545 O O . GLU A 1 192 ? -6.202 1.917 -0.667 1.00 97.88 192 GLU A O 1
ATOM 1550 N N . VAL A 1 193 ? -6.617 -0.047 0.346 1.00 98.00 193 VAL A N 1
ATOM 1551 C CA . VAL A 1 193 ? -5.243 -0.560 0.325 1.00 98.00 193 VAL A CA 1
ATOM 1552 C C . VAL A 1 193 ? -5.207 -1.860 -0.465 1.00 98.00 193 VAL A C 1
ATOM 1554 O O . VAL A 1 193 ? -5.583 -2.912 0.047 1.00 98.00 193 VAL A O 1
ATOM 1557 N N . SER A 1 194 ? -4.741 -1.788 -1.709 1.00 97.81 194 SER A N 1
ATOM 1558 C CA . SER A 1 194 ? -4.564 -2.942 -2.589 1.00 97.81 194 SER A CA 1
ATOM 1559 C C . SER A 1 194 ? -3.151 -3.508 -2.456 1.00 97.81 194 SER A C 1
ATOM 1561 O O . SER A 1 194 ? -2.156 -2.900 -2.869 1.00 97.81 194 SER A O 1
ATOM 1563 N N . PHE A 1 195 ? -3.071 -4.705 -1.891 1.00 97.12 195 PHE A N 1
ATOM 1564 C CA . PHE A 1 195 ? -1.864 -5.508 -1.779 1.00 97.12 195 PHE A CA 1
ATOM 1565 C C . PHE A 1 195 ? -1.693 -6.381 -3.024 1.00 97.12 195 PHE A C 1
ATOM 1567 O O . PHE A 1 195 ? -2.576 -7.169 -3.361 1.00 97.12 195 PHE A O 1
ATOM 1574 N N . LEU A 1 196 ? -0.547 -6.253 -3.696 1.00 94.38 196 LEU A N 1
ATOM 1575 C CA . LEU A 1 196 ? -0.242 -6.907 -4.971 1.00 94.38 196 LEU A CA 1
ATOM 1576 C C . LEU A 1 196 ? 0.853 -7.984 -4.801 1.00 94.38 196 LEU A C 1
ATOM 1578 O O . LEU A 1 196 ? 2.038 -7.631 -4.722 1.00 94.38 196 LEU A O 1
ATOM 1582 N N . PRO A 1 197 ? 0.497 -9.285 -4.757 1.00 92.69 197 PRO A N 1
ATOM 1583 C CA . PRO A 1 197 ? 1.431 -10.411 -4.736 1.00 92.69 197 PRO A CA 1
ATOM 1584 C C . PRO A 1 197 ? 2.475 -10.355 -5.855 1.00 92.69 197 PRO A C 1
ATOM 1586 O O . PRO A 1 197 ? 2.144 -10.445 -7.040 1.00 92.69 197 PRO A O 1
ATOM 1589 N N . SER A 1 198 ? 3.748 -10.243 -5.483 1.00 87.31 198 SER A N 1
ATOM 1590 C CA . SER A 1 198 ? 4.876 -10.184 -6.417 1.00 87.31 198 SER A CA 1
ATOM 1591 C C . SER A 1 198 ? 6.137 -10.884 -5.891 1.00 87.31 198 SER A C 1
ATOM 1593 O O . SER A 1 198 ? 6.286 -11.111 -4.691 1.00 87.31 198 SER A O 1
ATOM 1595 N N . ASP A 1 199 ? 7.042 -11.241 -6.810 1.00 84.00 199 ASP A N 1
ATOM 1596 C CA . ASP A 1 199 ? 8.423 -11.663 -6.521 1.00 84.00 199 ASP A CA 1
ATOM 1597 C C . ASP A 1 199 ? 9.252 -10.417 -6.169 1.00 84.00 199 ASP A C 1
ATOM 1599 O O . ASP A 1 199 ? 9.884 -9.808 -7.034 1.00 84.00 199 ASP A O 1
ATOM 1603 N N . MET A 1 200 ? 9.163 -9.963 -4.918 1.00 79.31 200 MET A N 1
ATOM 1604 C CA . MET A 1 200 ? 9.866 -8.756 -4.466 1.00 79.31 200 MET A CA 1
ATOM 1605 C C . MET A 1 200 ? 11.370 -8.984 -4.316 1.00 79.31 200 MET A C 1
ATOM 1607 O O . MET A 1 200 ? 12.154 -8.143 -4.753 1.00 79.31 200 MET A O 1
ATOM 1611 N N . GLU A 1 201 ? 11.767 -10.128 -3.762 1.00 78.94 201 GLU A N 1
ATOM 1612 C CA . GLU A 1 201 ? 13.166 -10.461 -3.485 1.00 78.94 201 GLU A CA 1
ATOM 1613 C C . GLU A 1 201 ? 13.944 -10.740 -4.781 1.00 78.94 201 GLU A C 1
ATOM 1615 O O . GLU A 1 201 ? 14.928 -10.061 -5.085 1.00 78.94 201 GLU A O 1
ATOM 1620 N N . GLY A 1 202 ? 13.430 -11.618 -5.649 1.00 79.75 202 GLY A N 1
ATOM 1621 C CA . GLY A 1 202 ? 14.013 -11.864 -6.967 1.00 79.75 202 GLY A CA 1
ATOM 1622 C C . GLY A 1 202 ? 13.935 -10.648 -7.894 1.00 79.75 202 GLY A C 1
ATOM 1623 O O . GLY A 1 202 ? 14.709 -10.539 -8.848 1.00 79.75 202 GLY A O 1
ATOM 1624 N N . ARG A 1 203 ? 13.047 -9.677 -7.642 1.00 76.75 203 ARG A N 1
ATOM 1625 C CA . ARG A 1 203 ? 13.095 -8.362 -8.305 1.00 76.75 203 ARG A CA 1
ATOM 1626 C C . ARG A 1 203 ? 14.199 -7.472 -7.738 1.00 76.75 203 ARG A C 1
ATOM 1628 O O . ARG A 1 203 ? 14.880 -6.833 -8.538 1.00 76.75 203 ARG A O 1
ATOM 1635 N N . ALA A 1 204 ? 14.377 -7.417 -6.419 1.00 80.38 204 ALA A N 1
ATOM 1636 C CA . ALA A 1 204 ? 15.401 -6.604 -5.764 1.00 80.38 204 ALA A CA 1
ATOM 1637 C C . ALA A 1 204 ? 16.815 -7.026 -6.188 1.00 80.38 204 ALA A C 1
ATOM 1639 O O . ALA A 1 204 ? 17.593 -6.180 -6.621 1.00 80.38 204 ALA A O 1
ATOM 1640 N N . GLN A 1 205 ? 17.100 -8.331 -6.205 1.00 83.38 205 GLN A N 1
ATOM 1641 C CA . GLN A 1 205 ? 18.394 -8.896 -6.623 1.00 83.38 205 GLN A CA 1
ATOM 1642 C C . GLN A 1 205 ? 18.771 -8.596 -8.088 1.00 83.38 205 GLN A C 1
ATOM 1644 O O . GLN A 1 205 ? 19.941 -8.652 -8.459 1.00 83.38 205 GLN A O 1
ATOM 1649 N N . ARG A 1 206 ? 17.789 -8.269 -8.942 1.00 81.69 206 ARG A N 1
ATOM 1650 C CA . ARG A 1 206 ? 17.991 -7.906 -10.359 1.00 81.69 206 ARG A CA 1
ATOM 1651 C C . ARG A 1 206 ? 18.135 -6.392 -10.582 1.00 81.69 206 ARG A C 1
ATOM 1653 O O . ARG A 1 206 ? 18.319 -5.967 -11.725 1.00 81.69 206 ARG A O 1
ATOM 1660 N N . LEU A 1 207 ? 17.993 -5.568 -9.541 1.00 79.69 207 LEU A N 1
ATOM 1661 C CA . LEU A 1 207 ? 18.150 -4.114 -9.615 1.00 79.69 207 LEU A CA 1
ATOM 1662 C C . LEU A 1 207 ? 19.584 -3.701 -9.231 1.00 79.69 207 LEU A C 1
ATOM 1664 O O . LEU A 1 207 ? 20.184 -4.320 -8.360 1.00 79.69 207 LEU A O 1
ATOM 1668 N N . PRO A 1 208 ? 20.141 -2.639 -9.846 1.00 82.88 208 PRO A N 1
ATOM 1669 C CA . PRO A 1 208 ? 21.476 -2.139 -9.499 1.00 82.88 208 PRO A CA 1
ATOM 1670 C C . PRO A 1 208 ? 21.521 -1.423 -8.138 1.00 82.88 208 PRO A C 1
ATOM 1672 O O . PRO A 1 208 ? 22.595 -1.250 -7.575 1.00 82.88 208 PRO A O 1
ATOM 1675 N N . GLU A 1 209 ? 20.366 -0.990 -7.629 1.00 82.12 209 GLU A N 1
ATOM 1676 C CA . GLU A 1 209 ? 20.183 -0.338 -6.331 1.00 82.12 209 GLU A CA 1
ATOM 1677 C C . GLU A 1 209 ? 18.903 -0.896 -5.680 1.00 82.12 209 GLU A C 1
ATOM 1679 O O . GLU A 1 209 ? 17.942 -1.200 -6.402 1.00 82.12 209 GLU A O 1
ATOM 1684 N N . PRO A 1 210 ? 18.848 -1.031 -4.342 1.00 78.56 210 PRO A N 1
ATOM 1685 C CA . PRO A 1 210 ? 17.667 -1.539 -3.652 1.00 78.56 210 PRO A CA 1
ATOM 1686 C C . PRO A 1 210 ? 16.468 -0.580 -3.794 1.00 78.56 210 PRO A C 1
ATOM 1688 O O . PRO A 1 210 ? 16.647 0.642 -3.830 1.00 78.56 210 PRO A O 1
ATOM 1691 N N . PRO A 1 211 ? 15.224 -1.094 -3.841 1.00 83.88 211 PRO A N 1
ATOM 1692 C CA . PRO A 1 211 ? 14.035 -0.253 -3.936 1.00 83.88 211 PRO A CA 1
ATOM 1693 C C . PRO A 1 211 ? 13.864 0.628 -2.687 1.00 83.88 211 PRO A C 1
ATOM 1695 O O . PRO A 1 211 ? 13.927 0.158 -1.553 1.00 83.88 211 PRO A O 1
ATOM 1698 N N . THR A 1 212 ? 13.589 1.919 -2.886 1.00 86.25 212 THR A N 1
ATOM 1699 C CA . THR A 1 212 ? 13.375 2.878 -1.787 1.00 86.25 212 THR A CA 1
ATOM 1700 C C . THR A 1 212 ? 11.999 2.750 -1.133 1.00 86.25 212 THR A C 1
ATOM 1702 O O . THR A 1 212 ? 11.850 3.070 0.046 1.00 86.25 212 THR A O 1
ATOM 1705 N N . SER A 1 213 ? 11.006 2.263 -1.877 1.00 91.31 213 SER A N 1
ATOM 1706 C CA . SER A 1 213 ? 9.603 2.140 -1.471 1.00 91.31 213 SER A CA 1
ATOM 1707 C C . SER A 1 213 ? 8.981 0.863 -2.037 1.00 91.31 213 SER A C 1
ATOM 1709 O O . SER A 1 213 ? 9.295 0.469 -3.162 1.00 91.31 213 SER A O 1
ATOM 1711 N N . ILE A 1 214 ? 8.048 0.268 -1.295 1.00 93.75 214 ILE A N 1
ATOM 1712 C CA . ILE A 1 214 ? 7.280 -0.928 -1.686 1.00 93.75 214 ILE A CA 1
ATOM 1713 C C . ILE A 1 214 ? 5.889 -0.588 -2.240 1.00 93.75 214 ILE A C 1
ATOM 1715 O O . ILE A 1 214 ? 5.216 -1.456 -2.797 1.00 93.75 214 ILE A O 1
ATOM 1719 N N . GLY A 1 215 ? 5.451 0.664 -2.088 1.00 94.69 215 GLY A N 1
ATOM 1720 C CA . GLY A 1 215 ? 4.119 1.113 -2.471 1.00 94.69 215 GLY A CA 1
ATOM 1721 C C . GLY A 1 215 ? 3.978 2.633 -2.510 1.00 94.69 215 GLY A C 1
ATOM 1722 O O . GLY A 1 215 ? 4.916 3.370 -2.200 1.00 94.69 215 GLY A O 1
ATOM 1723 N N . GLN A 1 216 ? 2.793 3.109 -2.881 1.00 96.38 216 GLN A N 1
ATOM 1724 C CA . GLN A 1 216 ? 2.437 4.531 -2.883 1.00 96.38 216 GLN A CA 1
ATOM 1725 C C . GLN A 1 216 ? 1.000 4.725 -2.410 1.00 96.38 216 GLN A C 1
ATOM 1727 O O . GLN A 1 216 ? 0.132 3.919 -2.730 1.00 96.38 216 GLN A O 1
ATOM 1732 N N . MET A 1 217 ? 0.759 5.829 -1.701 1.00 96.69 217 MET A N 1
ATOM 1733 C CA . MET A 1 217 ? -0.569 6.305 -1.317 1.00 96.69 217 MET A CA 1
ATOM 1734 C C . MET A 1 217 ? -0.865 7.650 -1.985 1.00 96.69 217 MET A C 1
ATOM 1736 O O . MET A 1 217 ? -0.003 8.534 -2.032 1.00 96.69 217 MET A O 1
ATOM 1740 N N . TRP A 1 218 ? -2.103 7.859 -2.433 1.00 96.62 218 TRP A N 1
ATOM 1741 C CA . TRP A 1 218 ? -2.594 9.151 -2.908 1.00 96.62 218 TRP A CA 1
ATOM 1742 C C . TRP A 1 218 ? -4.042 9.431 -2.508 1.00 96.62 218 TRP A C 1
ATOM 1744 O O . TRP A 1 218 ? -4.840 8.530 -2.292 1.00 96.62 218 TRP A O 1
ATOM 1754 N N . ARG A 1 219 ? -4.400 10.718 -2.442 1.00 95.50 219 ARG A N 1
ATOM 1755 C CA . ARG A 1 219 ? -5.777 11.165 -2.198 1.00 95.50 219 ARG A CA 1
ATOM 1756 C C . ARG A 1 219 ? -6.555 11.297 -3.505 1.00 95.50 219 ARG A C 1
ATOM 1758 O O . ARG A 1 219 ? -6.204 12.126 -4.354 1.00 95.50 219 ARG A O 1
ATOM 1765 N N . VAL A 1 220 ? -7.661 10.570 -3.621 1.00 94.44 220 VAL A N 1
ATOM 1766 C CA . VAL A 1 220 ? -8.629 10.707 -4.714 1.00 94.44 220 VAL A CA 1
ATOM 1767 C C . VAL A 1 220 ? -9.559 11.874 -4.403 1.00 94.44 220 VAL A C 1
ATOM 1769 O O . VAL A 1 220 ? -10.365 11.842 -3.477 1.00 94.44 220 VAL A O 1
ATOM 1772 N N . ARG A 1 221 ? -9.445 12.962 -5.172 1.00 87.00 221 ARG A N 1
ATOM 1773 C CA . ARG A 1 221 ? -10.171 14.211 -4.870 1.00 87.00 221 ARG A CA 1
ATOM 1774 C C . ARG A 1 221 ? -11.687 14.131 -5.050 1.00 87.00 221 ARG A C 1
ATOM 1776 O O . ARG A 1 221 ? -12.376 14.937 -4.439 1.00 87.00 221 ARG A O 1
ATOM 1783 N N . ARG A 1 222 ? -12.184 13.237 -5.912 1.00 87.88 222 ARG A N 1
ATOM 1784 C CA . ARG A 1 222 ? -13.623 13.096 -6.191 1.00 87.88 222 ARG A CA 1
ATOM 1785 C C . ARG A 1 222 ? -14.347 12.361 -5.063 1.00 87.88 222 ARG A C 1
ATOM 1787 O O . ARG A 1 222 ? -15.358 12.848 -4.586 1.00 87.88 222 ARG A O 1
ATOM 1794 N N . GLU A 1 223 ? -13.773 11.255 -4.601 1.00 85.69 223 GLU A N 1
ATOM 1795 C CA . GLU A 1 223 ? -14.367 10.368 -3.587 1.00 85.69 223 GLU A CA 1
ATOM 1796 C C . GLU A 1 223 ? -13.940 10.695 -2.147 1.00 85.69 223 GLU A C 1
ATOM 1798 O O . GLU A 1 223 ? -14.397 10.057 -1.207 1.00 85.69 223 GLU A O 1
ATOM 1803 N N . GLN A 1 224 ? -13.034 11.662 -1.956 1.00 88.31 224 GLN A N 1
ATOM 1804 C CA . GLN A 1 224 ? -12.433 12.025 -0.661 1.00 88.31 224 GLN A CA 1
ATOM 1805 C C . GLN A 1 224 ? -11.700 10.885 0.077 1.00 88.31 224 GLN A C 1
ATOM 1807 O O . GLN A 1 224 ? -11.240 11.099 1.197 1.00 88.31 224 GLN A O 1
ATOM 1812 N N . LYS A 1 225 ? -11.509 9.727 -0.566 1.00 94.38 225 LYS A N 1
ATOM 1813 C CA . LYS A 1 225 ? -10.732 8.594 -0.053 1.00 94.38 225 LYS A CA 1
ATOM 1814 C C . LYS A 1 225 ? -9.235 8.708 -0.358 1.00 94.38 225 LYS A C 1
ATOM 1816 O O . LYS A 1 225 ? -8.805 9.474 -1.231 1.00 94.38 225 LYS A O 1
ATOM 1821 N N . PHE A 1 226 ? -8.444 7.904 0.338 1.00 96.62 226 PHE A N 1
ATOM 1822 C CA . PHE A 1 226 ? -7.102 7.522 -0.091 1.00 96.62 226 PHE A CA 1
ATOM 1823 C C . PHE A 1 226 ? -7.134 6.188 -0.835 1.00 96.62 226 PHE A C 1
ATOM 1825 O O . PHE A 1 226 ? -7.873 5.286 -0.460 1.00 96.62 226 PHE A O 1
ATOM 1832 N N . GLU A 1 227 ? -6.300 6.071 -1.860 1.00 97.44 227 GLU A N 1
ATOM 1833 C CA . GLU A 1 227 ? -5.945 4.801 -2.492 1.00 97.44 227 GLU A CA 1
ATOM 1834 C C . GLU A 1 227 ? -4.470 4.535 -2.222 1.00 97.44 227 GLU A C 1
ATOM 1836 O O . GLU A 1 227 ? -3.638 5.452 -2.271 1.00 97.44 227 GLU A O 1
ATOM 1841 N N . VAL A 1 228 ? -4.152 3.282 -1.933 1.00 97.44 228 VAL A N 1
ATOM 1842 C CA . VAL A 1 228 ? -2.808 2.797 -1.660 1.00 97.44 228 VAL A CA 1
ATOM 1843 C C . VAL A 1 228 ? -2.586 1.524 -2.452 1.00 97.44 228 VAL A C 1
ATOM 1845 O O . VAL A 1 228 ? -3.399 0.610 -2.399 1.00 97.44 228 VAL A O 1
ATOM 1848 N N . PHE A 1 229 ? -1.445 1.435 -3.126 1.00 96.12 229 PHE A N 1
ATOM 1849 C CA . PHE A 1 229 ? -0.968 0.180 -3.696 1.00 96.12 229 PHE A CA 1
ATOM 1850 C C . PHE A 1 229 ? 0.338 -0.201 -3.024 1.00 96.12 229 PHE A C 1
ATOM 1852 O O . PHE A 1 229 ? 1.260 0.617 -2.957 1.00 96.12 229 PHE A O 1
ATOM 1859 N N . VAL A 1 230 ? 0.413 -1.434 -2.530 1.00 95.94 230 VAL A N 1
ATOM 1860 C CA . VAL A 1 230 ? 1.563 -1.973 -1.797 1.00 95.94 230 VAL A CA 1
ATOM 1861 C C . VAL A 1 230 ? 1.942 -3.323 -2.390 1.00 95.94 230 VAL A C 1
ATOM 1863 O O . VAL A 1 230 ? 1.086 -4.164 -2.649 1.00 95.94 230 VAL A O 1
ATOM 1866 N N . SER A 1 231 ? 3.232 -3.546 -2.616 1.00 94.38 231 SER A N 1
ATOM 1867 C CA . SER A 1 231 ? 3.728 -4.841 -3.085 1.00 94.38 231 SER A CA 1
ATOM 1868 C C . SER A 1 231 ? 3.752 -5.836 -1.919 1.00 94.38 231 SER A C 1
ATOM 1870 O O . SER A 1 231 ? 4.338 -5.546 -0.876 1.00 94.38 231 SER A O 1
ATOM 1872 N N . LEU A 1 232 ? 3.127 -6.999 -2.099 1.00 94.19 232 LEU A N 1
ATOM 1873 C CA . LEU A 1 232 ? 3.015 -8.071 -1.106 1.00 94.19 232 LEU A CA 1
ATOM 1874 C C . LEU A 1 232 ? 3.904 -9.258 -1.533 1.00 94.19 232 LEU A C 1
ATOM 1876 O O . LEU A 1 232 ? 3.867 -9.622 -2.711 1.00 94.19 232 LEU A O 1
ATOM 1880 N N . PRO A 1 233 ? 4.688 -9.888 -0.638 1.00 92.56 233 PRO A N 1
ATOM 1881 C CA . PRO A 1 233 ? 5.322 -11.176 -0.922 1.00 92.56 233 PRO A CA 1
ATOM 1882 C C . PRO A 1 233 ? 4.261 -12.245 -1.230 1.00 92.56 233 PRO A C 1
ATOM 1884 O O . PRO A 1 233 ? 3.270 -12.376 -0.510 1.00 92.56 233 PRO A O 1
ATOM 1887 N N . SER A 1 234 ? 4.413 -12.964 -2.347 1.00 90.44 234 SER A N 1
ATOM 1888 C CA . SER A 1 234 ? 3.339 -13.834 -2.873 1.00 90.44 234 SER A CA 1
ATOM 1889 C C . SER A 1 234 ? 3.042 -15.056 -1.996 1.00 90.44 234 SER A C 1
ATOM 1891 O O . SER A 1 234 ? 1.927 -15.568 -2.006 1.00 90.44 234 SER A O 1
ATOM 1893 N N . ASP A 1 235 ? 4.041 -15.497 -1.244 1.00 92.56 235 ASP A N 1
ATOM 1894 C CA . ASP A 1 235 ? 4.052 -16.603 -0.288 1.00 92.56 235 ASP A CA 1
ATOM 1895 C C . ASP A 1 235 ? 3.275 -16.308 1.006 1.00 92.56 235 ASP A C 1
ATOM 1897 O O . ASP A 1 235 ? 2.701 -17.217 1.600 1.00 92.56 235 ASP A O 1
ATOM 1901 N N . VAL A 1 236 ? 3.190 -15.039 1.421 1.00 94.06 236 VAL A N 1
ATOM 1902 C CA . VAL A 1 236 ? 2.482 -14.625 2.650 1.00 94.06 236 VAL A CA 1
ATOM 1903 C C . VAL A 1 236 ? 0.956 -14.605 2.470 1.00 94.06 236 VAL A C 1
ATOM 1905 O O . VAL A 1 236 ? 0.208 -14.728 3.444 1.00 94.06 236 VAL A O 1
ATOM 1908 N N . LEU A 1 237 ? 0.472 -14.472 1.230 1.00 93.31 237 LEU A N 1
ATOM 1909 C CA . LEU A 1 237 ? -0.947 -14.278 0.922 1.00 93.31 237 LEU A CA 1
ATOM 1910 C C . LEU A 1 237 ? -1.888 -15.356 1.513 1.00 93.31 237 LEU A C 1
ATOM 1912 O O . LEU A 1 237 ? -2.887 -14.955 2.110 1.00 93.31 237 LEU A O 1
ATOM 1916 N N . PRO A 1 238 ? -1.640 -16.680 1.403 1.00 94.31 238 PRO A N 1
ATOM 1917 C CA . PRO A 1 238 ? -2.582 -17.686 1.910 1.00 94.31 238 PRO A CA 1
ATOM 1918 C C . PRO A 1 238 ? -2.765 -17.609 3.433 1.00 94.31 238 PRO A C 1
ATOM 1920 O O . PRO A 1 238 ? -3.886 -17.693 3.940 1.00 94.31 238 PRO A O 1
ATOM 1923 N N . SER A 1 239 ? -1.672 -17.371 4.164 1.00 95.50 239 SER A N 1
ATOM 1924 C CA . SER A 1 239 ? -1.684 -17.168 5.618 1.00 95.50 239 SER A CA 1
ATOM 1925 C C . SER A 1 239 ? -2.441 -15.894 5.995 1.00 95.50 239 SER A C 1
ATOM 1927 O O . SER A 1 239 ? -3.234 -15.891 6.935 1.00 95.50 239 SER A O 1
ATOM 1929 N N . LEU A 1 240 ? -2.242 -14.821 5.225 1.00 95.75 240 LEU A N 1
ATOM 1930 C CA . LEU A 1 240 ? -2.911 -13.540 5.426 1.00 95.75 240 LEU A CA 1
ATOM 1931 C C . LEU A 1 240 ? -4.429 -13.639 5.200 1.00 95.75 240 LEU A C 1
ATOM 1933 O O . LEU A 1 240 ? -5.200 -13.177 6.038 1.00 95.75 240 LEU A O 1
ATOM 1937 N N . LEU A 1 241 ? -4.858 -14.301 4.120 1.00 96.19 241 LEU A N 1
ATOM 1938 C CA . LEU A 1 241 ? -6.272 -14.576 3.839 1.00 96.19 241 LEU A CA 1
ATOM 1939 C C . LEU A 1 241 ? -6.905 -15.432 4.943 1.00 96.19 241 LEU A C 1
ATOM 1941 O O . LEU A 1 241 ? -7.984 -15.101 5.423 1.00 96.19 241 LEU A O 1
ATOM 1945 N N . SER A 1 242 ? -6.213 -16.473 5.413 1.00 97.31 242 SER A N 1
ATOM 1946 C CA . SER A 1 242 ? -6.688 -17.321 6.520 1.00 97.31 242 SER A CA 1
ATOM 1947 C C . SER A 1 242 ? -6.929 -16.513 7.804 1.00 97.31 242 SER A C 1
ATOM 1949 O O . SER A 1 242 ? -7.954 -16.675 8.464 1.00 97.31 242 SER A O 1
ATOM 1951 N N . MET A 1 243 ? -6.020 -15.591 8.132 1.00 97.62 243 MET A N 1
ATOM 1952 C CA . MET A 1 243 ? -6.130 -14.720 9.309 1.00 97.62 243 MET A CA 1
ATOM 1953 C C . MET A 1 243 ? -7.206 -13.629 9.171 1.00 97.62 243 MET A C 1
ATOM 1955 O O . MET A 1 243 ? -7.793 -13.227 10.179 1.00 97.62 243 MET A O 1
ATOM 1959 N N . LEU A 1 244 ? -7.489 -13.171 7.945 1.00 96.56 244 LEU A N 1
ATOM 1960 C CA . LEU A 1 244 ? -8.600 -12.262 7.636 1.00 96.56 244 LEU A CA 1
ATOM 1961 C C . LEU A 1 244 ? -9.961 -12.968 7.722 1.00 96.56 244 LEU A C 1
ATOM 1963 O O . LEU A 1 244 ? -10.881 -12.424 8.326 1.00 96.56 244 LEU A O 1
ATOM 1967 N N . ILE A 1 245 ? -10.078 -14.187 7.182 1.00 97.06 245 ILE A N 1
ATOM 1968 C CA . ILE A 1 245 ? -11.284 -15.031 7.284 1.00 97.06 245 ILE A CA 1
ATOM 1969 C C . ILE A 1 245 ? -11.590 -15.368 8.752 1.00 97.06 245 ILE A C 1
ATOM 1971 O O . ILE A 1 245 ? -12.746 -15.371 9.158 1.00 97.06 245 ILE A O 1
ATOM 1975 N N . ALA A 1 246 ? -10.559 -15.602 9.569 1.00 97.50 246 ALA A N 1
ATOM 1976 C CA . ALA A 1 246 ? -10.694 -15.865 11.004 1.00 97.50 246 ALA A CA 1
ATOM 1977 C C . ALA A 1 246 ? -10.871 -14.598 11.878 1.00 97.50 246 ALA A C 1
ATOM 1979 O O . ALA A 1 246 ? -10.787 -14.693 13.108 1.00 97.50 246 ALA A O 1
ATOM 1980 N N . GLU A 1 247 ? -11.056 -13.420 11.263 1.00 95.06 247 GLU A N 1
ATOM 1981 C CA . GLU A 1 247 ? -11.231 -12.103 11.909 1.00 95.06 247 GLU A CA 1
ATOM 1982 C C . GLU A 1 247 ? -10.141 -11.741 12.944 1.00 95.06 247 GLU A C 1
ATOM 1984 O O . GLU A 1 247 ? -10.368 -10.995 13.906 1.00 95.06 247 GLU A O 1
ATOM 1989 N N . LYS A 1 248 ? -8.926 -12.278 12.768 1.00 96.25 248 LYS A N 1
ATOM 1990 C CA . LYS A 1 248 ? -7.795 -12.063 13.689 1.00 96.25 248 LYS A CA 1
ATOM 1991 C C . LYS A 1 248 ? -7.015 -10.788 13.400 1.00 96.25 248 LYS A C 1
ATOM 1993 O O . LYS A 1 248 ? -6.295 -10.313 14.272 1.00 96.25 248 LYS A O 1
ATOM 1998 N N . LEU A 1 249 ? -7.166 -10.230 12.203 1.00 96.19 249 LEU A N 1
ATOM 1999 C CA . LEU A 1 249 ? -6.531 -8.984 11.785 1.00 96.19 249 LEU A CA 1
ATOM 2000 C C . LEU A 1 249 ? -7.591 -7.891 11.737 1.00 96.19 249 LEU A C 1
ATOM 2002 O O . LEU A 1 249 ? -8.627 -8.056 11.097 1.00 96.19 249 LEU A O 1
ATOM 2006 N N . ARG A 1 250 ? -7.338 -6.787 12.442 1.00 96.06 250 ARG A N 1
ATOM 2007 C CA . ARG A 1 250 ? -8.299 -5.683 12.614 1.00 96.06 250 ARG A CA 1
ATOM 2008 C C . ARG A 1 250 ? -7.766 -4.353 12.113 1.00 96.06 250 ARG A C 1
ATOM 2010 O O . ARG A 1 250 ? -8.546 -3.447 11.825 1.00 96.06 250 ARG A O 1
ATOM 2017 N N . PHE A 1 251 ? -6.450 -4.237 11.988 1.00 96.44 251 PHE A N 1
ATOM 2018 C CA . PHE A 1 251 ? -5.781 -3.018 11.575 1.00 96.44 251 PHE A CA 1
ATOM 2019 C C . PHE A 1 251 ? -4.671 -3.331 10.577 1.00 96.44 251 PHE A C 1
ATOM 2021 O O . PHE A 1 251 ? -4.075 -4.410 10.589 1.00 96.44 251 PHE A O 1
ATOM 2028 N N . VAL A 1 252 ? -4.401 -2.358 9.716 1.00 96.56 252 VAL A N 1
ATOM 2029 C CA . VAL A 1 252 ? -3.195 -2.304 8.896 1.00 96.56 252 VAL A CA 1
ATOM 2030 C C . VAL A 1 252 ? -2.485 -1.002 9.228 1.00 96.56 252 VAL A C 1
ATOM 2032 O O . VAL A 1 252 ? -3.102 0.063 9.304 1.00 96.56 252 VAL A O 1
ATOM 2035 N N . THR A 1 253 ? -1.175 -1.076 9.408 1.00 96.12 253 THR A N 1
ATOM 2036 C CA . THR A 1 253 ? -0.333 0.106 9.592 1.00 96.12 253 THR A CA 1
ATOM 2037 C C . THR A 1 253 ? 0.584 0.235 8.387 1.00 96.12 253 THR A C 1
ATOM 2039 O O . THR A 1 253 ? 1.190 -0.744 7.960 1.00 96.12 253 THR A O 1
ATOM 2042 N N . LEU A 1 254 ? 0.655 1.426 7.792 1.00 96.06 254 LEU A N 1
ATOM 2043 C CA . LEU A 1 254 ? 1.510 1.732 6.648 1.00 96.06 254 LEU A CA 1
ATOM 2044 C C . LEU A 1 254 ? 2.533 2.794 7.051 1.00 96.06 254 LEU A C 1
ATOM 2046 O O . LEU A 1 254 ? 2.164 3.918 7.396 1.00 96.06 254 LEU A O 1
ATOM 2050 N N . ASP A 1 255 ? 3.816 2.470 6.935 1.00 94.12 255 ASP A N 1
ATOM 2051 C CA . ASP A 1 255 ? 4.900 3.397 7.247 1.00 94.12 255 ASP A CA 1
ATOM 2052 C C . ASP A 1 255 ? 5.382 4.055 5.956 1.00 94.12 255 ASP A C 1
ATOM 2054 O O . ASP A 1 255 ? 5.819 3.384 5.010 1.00 94.12 255 ASP A O 1
ATOM 2058 N N . GLY A 1 256 ? 5.315 5.382 5.901 1.00 92.00 256 GLY A N 1
ATOM 2059 C CA . GLY A 1 256 ? 5.666 6.145 4.708 1.00 92.00 256 GLY A CA 1
ATOM 2060 C C . GLY A 1 256 ? 6.245 7.512 5.031 1.00 92.00 256 GLY A C 1
ATOM 2061 O O . GLY A 1 256 ? 6.474 7.860 6.186 1.00 92.00 256 GLY A O 1
ATOM 2062 N N . MET A 1 257 ? 6.494 8.315 4.000 1.00 90.25 257 MET A N 1
ATOM 2063 C CA . MET A 1 257 ? 6.860 9.722 4.206 1.00 90.25 257 MET A CA 1
ATOM 2064 C C . MET A 1 257 ? 5.627 10.546 4.624 1.00 90.25 257 MET A C 1
ATOM 2066 O O . MET A 1 257 ? 4.486 10.161 4.346 1.00 90.25 257 MET A O 1
ATOM 2070 N N . VAL A 1 258 ? 5.827 11.724 5.218 1.00 91.00 258 VAL A N 1
ATOM 2071 C CA . VAL A 1 258 ? 4.744 12.697 5.452 1.00 91.00 258 VAL A CA 1
ATOM 2072 C C . VAL A 1 258 ? 4.077 13.102 4.131 1.00 91.00 258 VAL A C 1
ATOM 2074 O O . VAL A 1 258 ? 4.739 13.461 3.153 1.00 91.00 258 VAL A O 1
ATOM 2077 N N . LEU A 1 259 ? 2.741 13.091 4.122 1.00 90.94 259 LEU A N 1
ATOM 2078 C CA . LEU A 1 259 ? 1.906 13.325 2.947 1.00 90.94 259 LEU A CA 1
ATOM 2079 C C . LEU A 1 259 ? 2.198 14.680 2.277 1.00 90.94 259 LEU A C 1
ATOM 2081 O O . LEU A 1 259 ? 1.844 15.750 2.782 1.00 90.94 259 LEU A O 1
ATOM 2085 N N . PHE A 1 260 ? 2.761 14.649 1.068 1.00 88.06 260 PHE A N 1
ATOM 2086 C CA . PHE A 1 260 ? 3.082 15.847 0.299 1.00 88.06 260 PHE A CA 1
ATOM 2087 C C . PHE A 1 260 ? 2.171 15.986 -0.923 1.00 88.06 260 PHE A C 1
ATOM 2089 O O . PHE A 1 260 ? 2.135 15.140 -1.811 1.00 88.06 260 PHE A O 1
ATOM 2096 N N . ARG A 1 261 ? 1.417 17.094 -0.987 1.00 87.31 261 ARG A N 1
ATOM 2097 C CA . ARG A 1 261 ? 0.436 17.381 -2.061 1.00 87.31 261 ARG A CA 1
ATOM 2098 C C . ARG A 1 261 ? -0.621 16.280 -2.261 1.00 87.31 261 ARG A C 1
ATOM 2100 O O . ARG A 1 261 ? -1.176 16.159 -3.351 1.00 87.31 261 ARG A O 1
ATOM 2107 N N . GLY A 1 262 ? -0.925 15.520 -1.208 1.00 89.88 262 GLY A N 1
ATOM 2108 C CA . GLY A 1 262 ? -1.865 14.400 -1.268 1.00 89.88 262 GLY A CA 1
ATOM 2109 C C . GLY A 1 262 ? -1.270 13.125 -1.865 1.00 89.88 262 GLY A C 1
ATOM 2110 O O . GLY A 1 262 ? -2.031 12.331 -2.404 1.00 89.88 262 GLY A O 1
ATOM 2111 N N . ARG A 1 263 ? 0.057 12.947 -1.812 1.00 93.62 263 ARG A N 1
ATOM 2112 C CA . ARG A 1 263 ? 0.759 11.703 -2.160 1.00 93.62 263 ARG A CA 1
ATOM 2113 C C . ARG A 1 263 ? 1.858 11.387 -1.148 1.00 93.62 263 ARG A C 1
ATOM 2115 O O . ARG A 1 263 ? 2.414 12.310 -0.551 1.00 93.62 263 ARG A O 1
ATOM 2122 N N . THR A 1 264 ? 2.181 10.112 -0.985 1.00 94.19 264 THR A N 1
ATOM 2123 C CA . THR A 1 264 ? 3.376 9.646 -0.271 1.00 94.19 264 THR A CA 1
ATOM 2124 C C . THR A 1 264 ? 3.830 8.276 -0.785 1.00 94.19 264 THR A C 1
ATOM 2126 O O . THR A 1 264 ? 3.065 7.562 -1.433 1.00 94.19 264 THR A O 1
ATOM 2129 N N . GLU A 1 265 ? 5.082 7.928 -0.510 1.00 94.25 265 GLU A N 1
ATOM 2130 C CA . GLU A 1 265 ? 5.654 6.603 -0.746 1.00 94.25 265 GLU A CA 1
ATOM 2131 C C . GLU A 1 265 ? 5.587 5.777 0.543 1.00 94.25 265 GLU A C 1
ATOM 2133 O O . GLU A 1 265 ? 5.875 6.287 1.629 1.00 94.25 265 GLU A O 1
ATOM 2138 N N . ILE A 1 266 ? 5.214 4.505 0.406 1.00 95.75 266 ILE A N 1
ATOM 2139 C CA . ILE A 1 266 ? 5.113 3.525 1.492 1.00 95.75 266 ILE A CA 1
ATOM 2140 C C . ILE A 1 266 ? 6.364 2.645 1.470 1.00 95.75 266 ILE A C 1
ATOM 2142 O O . ILE A 1 266 ? 6.773 2.152 0.413 1.00 95.75 266 ILE A O 1
ATOM 2146 N N . ARG A 1 267 ? 6.985 2.453 2.635 1.00 93.31 267 ARG A N 1
ATOM 2147 C CA . ARG A 1 267 ? 8.236 1.695 2.812 1.00 93.31 267 ARG A CA 1
ATOM 2148 C C . ARG A 1 267 ? 8.047 0.384 3.569 1.00 93.31 267 ARG A C 1
ATOM 2150 O O . ARG A 1 267 ? 8.813 -0.544 3.334 1.00 93.31 267 ARG A O 1
ATOM 2157 N N . ARG A 1 268 ? 7.037 0.305 4.435 1.00 93.31 268 ARG A N 1
ATOM 2158 C CA . ARG A 1 268 ? 6.681 -0.876 5.231 1.00 93.31 268 ARG A CA 1
ATOM 2159 C C . ARG A 1 268 ? 5.168 -0.906 5.454 1.00 93.31 268 ARG A C 1
ATOM 2161 O O . ARG A 1 268 ? 4.513 0.133 5.399 1.00 93.31 268 ARG A O 1
ATOM 2168 N N . PHE A 1 269 ? 4.635 -2.097 5.694 1.00 95.44 269 PHE A N 1
ATOM 2169 C CA . PHE A 1 269 ? 3.303 -2.296 6.251 1.00 95.44 269 PHE A CA 1
ATOM 2170 C C . PHE A 1 269 ? 3.356 -3.339 7.376 1.00 95.44 269 PHE A C 1
ATOM 2172 O O . PHE A 1 269 ? 4.290 -4.143 7.424 1.00 95.44 269 PHE A O 1
ATOM 2179 N N . SER A 1 270 ? 2.353 -3.345 8.247 1.00 95.25 270 SER A N 1
ATOM 2180 C CA . SER A 1 270 ? 2.059 -4.436 9.179 1.00 95.25 270 SER A CA 1
ATOM 2181 C C . SER A 1 270 ? 0.558 -4.718 9.227 1.00 95.25 270 SER A C 1
ATOM 2183 O O . SER A 1 270 ? -0.257 -3.931 8.739 1.00 95.25 270 SER A O 1
ATOM 2185 N N . PHE A 1 271 ? 0.221 -5.881 9.776 1.00 95.69 271 PHE A N 1
ATOM 2186 C CA . PHE A 1 271 ? -1.132 -6.377 9.973 1.00 95.69 271 PHE A CA 1
ATOM 2187 C C . PHE A 1 271 ? -1.292 -6.723 11.445 1.00 95.69 271 PHE A C 1
ATOM 2189 O O . PHE A 1 271 ? -0.578 -7.586 11.956 1.00 95.69 271 PHE A O 1
ATOM 2196 N N . ASP A 1 272 ? -2.229 -6.054 12.107 1.00 93.75 272 ASP A N 1
ATOM 2197 C CA . ASP A 1 272 ? -2.239 -5.957 13.560 1.00 93.75 272 ASP A CA 1
ATOM 2198 C C . ASP A 1 272 ? -3.623 -6.369 14.110 1.00 93.75 272 ASP A C 1
ATOM 2200 O O . ASP A 1 272 ? -4.678 -6.013 13.568 1.00 93.75 272 ASP A O 1
ATOM 2204 N N . ALA A 1 273 ? -3.638 -7.155 15.192 1.00 92.12 273 ALA A N 1
ATOM 2205 C CA . ALA A 1 273 ? -4.872 -7.581 15.867 1.00 92.12 273 ALA A CA 1
ATOM 2206 C C . ALA A 1 273 ? -5.427 -6.494 16.809 1.00 92.12 273 ALA A C 1
ATOM 2208 O O . ALA A 1 273 ? -6.638 -6.383 17.015 1.00 92.12 273 ALA A O 1
ATOM 2209 N N . THR A 1 274 ? -4.533 -5.677 17.368 1.00 87.44 274 THR A N 1
ATOM 2210 C CA . THR A 1 274 ? -4.813 -4.587 18.308 1.00 87.44 274 THR A CA 1
ATOM 2211 C C . THR A 1 274 ? -4.300 -3.255 17.762 1.00 87.44 274 THR A C 1
ATOM 2213 O O . THR A 1 274 ? -3.445 -3.197 16.882 1.00 87.44 274 THR A O 1
ATOM 2216 N N . ALA A 1 275 ? -4.866 -2.159 18.266 1.00 76.19 275 ALA A N 1
ATOM 2217 C CA . ALA A 1 275 ? -4.533 -0.810 17.829 1.00 76.19 275 ALA A CA 1
ATOM 2218 C C . ALA A 1 275 ? -3.351 -0.251 18.636 1.00 76.19 275 ALA A C 1
ATOM 2220 O O . ALA A 1 275 ? -3.568 0.342 19.693 1.00 76.19 275 ALA A O 1
ATOM 2221 N N . TYR A 1 276 ? -2.123 -0.377 18.123 1.00 65.12 276 TYR A N 1
ATOM 2222 C CA . TYR A 1 276 ? -0.897 0.098 18.794 1.00 65.12 276 TYR A CA 1
ATOM 2223 C C . TYR A 1 276 ? -0.934 1.583 19.223 1.00 65.12 276 TYR A C 1
ATOM 2225 O O . TYR A 1 276 ? -0.312 1.972 20.205 1.00 65.12 276 TYR A O 1
ATOM 2233 N N . TRP A 1 277 ? -1.722 2.432 18.554 1.00 63.66 277 TRP A N 1
ATOM 2234 C CA . TRP A 1 277 ? -1.877 3.851 18.913 1.00 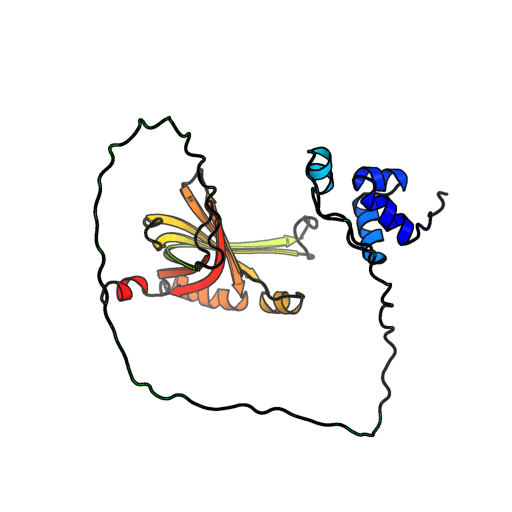63.66 277 TRP A CA 1
ATOM 2235 C C . TRP A 1 277 ? -2.736 4.116 20.152 1.00 63.66 277 TRP A C 1
ATOM 2237 O O . TRP A 1 277 ? -2.804 5.264 20.592 1.00 63.66 277 TRP A O 1
ATOM 2247 N N . LYS A 1 278 ? -3.422 3.104 20.698 1.00 55.44 278 LYS A N 1
ATOM 2248 C CA . LYS A 1 278 ? -4.128 3.241 21.979 1.00 55.44 278 LYS A CA 1
ATOM 2249 C C . LYS A 1 278 ? -3.180 3.162 23.175 1.00 55.44 278 LYS A C 1
ATOM 2251 O O . LYS A 1 278 ? -3.488 3.752 24.202 1.00 55.44 278 LYS A O 1
ATOM 2256 N N . GLU A 1 279 ? -2.045 2.482 23.034 1.00 52.97 279 GLU A N 1
ATOM 2257 C C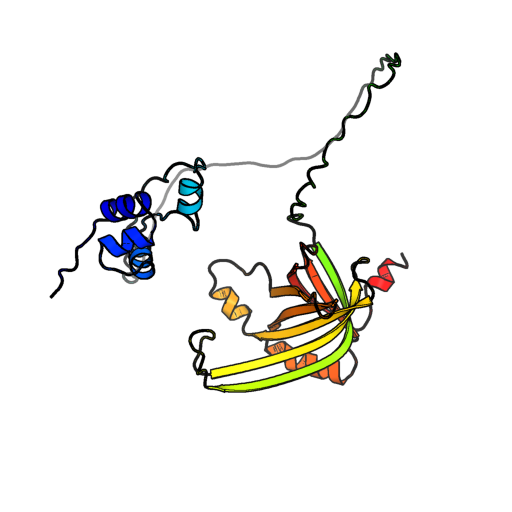A . GLU A 1 279 ? -1.070 2.291 24.115 1.00 52.97 279 GLU A CA 1
ATOM 2258 C C . GLU A 1 279 ? -0.258 3.577 24.362 1.00 52.97 279 GLU A C 1
ATOM 2260 O O . GLU A 1 279 ? -0.111 3.996 25.504 1.00 52.97 279 GLU A O 1
ATOM 2265 N N . GLU A 1 280 ? 0.127 4.301 23.305 1.00 49.19 280 GLU A N 1
ATOM 2266 C CA . GLU A 1 280 ? 0.758 5.637 23.397 1.00 49.19 280 GLU A CA 1
ATOM 2267 C C . GLU A 1 280 ? -0.134 6.751 23.979 1.00 49.19 280 GLU A C 1
ATOM 2269 O O . GLU A 1 280 ? 0.357 7.843 24.244 1.00 49.19 280 GLU A O 1
ATOM 2274 N N . LEU A 1 281 ? -1.444 6.528 24.121 1.00 45.62 281 LEU A N 1
ATOM 2275 C CA . LEU A 1 281 ? -2.369 7.485 24.751 1.00 45.62 281 LEU A CA 1
ATOM 2276 C C . LEU A 1 281 ? -2.665 7.136 26.220 1.00 45.62 281 LEU A C 1
ATOM 2278 O O . LEU A 1 281 ? -3.462 7.824 26.857 1.00 45.62 281 LEU A O 1
ATOM 2282 N N . ALA A 1 282 ? -2.055 6.066 26.735 1.00 41.69 282 ALA A N 1
ATOM 2283 C CA . ALA A 1 282 ? -2.196 5.581 28.107 1.00 41.69 282 ALA A CA 1
ATOM 2284 C C . ALA A 1 282 ? -0.888 5.688 28.923 1.00 41.69 282 ALA A C 1
ATOM 2286 O O . ALA A 1 282 ? -0.835 5.176 30.043 1.00 41.69 282 ALA A O 1
ATOM 2287 N N . ALA A 1 283 ? 0.138 6.343 28.365 1.00 36.91 283 ALA A N 1
ATOM 2288 C CA . ALA A 1 283 ? 1.444 6.621 28.966 1.00 36.91 283 ALA A CA 1
ATOM 2289 C C . ALA A 1 283 ? 1.733 8.133 28.956 1.00 36.91 283 ALA A C 1
ATOM 2291 O O . ALA A 1 283 ? 2.395 8.593 29.912 1.00 36.91 283 ALA A O 1
#